Protein AF-A0A1V6HS29-F1 (afdb_monomer)

Foldseek 3Di:
DLVLLVLAADPVLNVLADPVLVVLLVVQLVVQLVDFDQWEQDPVRDTDGLCVLQPPLRLLLSSLLSNLRSLLVQVVCCVVVVDPVSSNSNNLSNSVSVLLLQLLVDLVDSSNLSSQLLVQQLVVQQQKDADPVSLHIDGDSVSVNVSSVVSNVLSSVCSHNSPNVSSVVSSVRRRDDDPSSVVSVVSCPPPDSDDDDDPPVCVVVVND

Secondary structure (DSSP, 8-state):
-HHHHHHHB-GGGGGG--HHHHHHHHHHHHHHHTSS--EEEPTTS-EEEHHHHHGGGHHHHHHHHHHHHHHHHHHHHHHHTSS-HHHHHHHHHHHHHHHHHHHTT-TTSHHHHHHHHHHHHHHHHTSEEEETTTTEEEE-HHHHHHHHHHHHHHHHHHHHHT-HHHHHHHHHHHSS--HHHHHHHHHTTTS-SS-----HHHHHTT--

Structure (mmCIF, N/CA/C/O backbone):
data_AF-A0A1V6HS29-F1
#
_entry.id   AF-A0A1V6HS29-F1
#
loop_
_atom_site.group_PDB
_atom_site.id
_atom_site.type_symbol
_atom_site.label_atom_id
_atom_site.label_alt_id
_atom_site.label_comp_id
_atom_site.label_asym_id
_atom_site.label_entity_id
_atom_site.label_seq_id
_atom_site.pdbx_PDB_ins_code
_atom_site.Cartn_x
_atom_site.Cartn_y
_atom_site.Cartn_z
_atom_site.occupancy
_atom_site.B_iso_or_equiv
_atom_site.auth_seq_id
_atom_site.auth_comp_id
_atom_site.auth_asym_id
_atom_site.auth_atom_id
_atom_site.pdbx_PDB_model_num
ATOM 1 N N . MET A 1 1 ? -2.803 -6.277 14.945 1.00 89.19 1 MET A N 1
ATOM 2 C CA . MET A 1 1 ? -3.531 -5.473 13.939 1.00 89.19 1 MET A CA 1
ATOM 3 C C . MET A 1 1 ? -4.849 -4.924 14.486 1.00 89.19 1 MET A C 1
ATOM 5 O O . MET A 1 1 ? -5.040 -3.723 14.403 1.00 89.19 1 MET A O 1
ATOM 9 N N . GLU A 1 2 ? -5.719 -5.724 15.115 1.00 94.25 2 GLU A N 1
ATOM 10 C CA . GLU A 1 2 ? -7.005 -5.218 15.646 1.00 94.25 2 GLU A CA 1
ATOM 11 C C . GLU A 1 2 ? -6.923 -3.996 16.586 1.00 94.25 2 GLU A C 1
ATOM 13 O O . GLU A 1 2 ? -7.732 -3.085 16.408 1.00 94.25 2 GLU A O 1
ATOM 18 N N . PRO A 1 3 ? -5.977 -3.898 17.552 1.00 97.12 3 PRO A N 1
ATOM 19 C CA . PRO A 1 3 ? -5.892 -2.709 18.407 1.00 97.12 3 PRO A CA 1
ATOM 20 C C . PRO A 1 3 ? -5.568 -1.441 17.613 1.00 97.12 3 PRO A C 1
ATOM 22 O O . PRO A 1 3 ? -6.061 -0.368 17.939 1.00 97.12 3 PRO A O 1
ATOM 25 N N . ILE A 1 4 ? -4.770 -1.585 16.548 1.00 97.69 4 ILE A N 1
ATOM 26 C CA . ILE A 1 4 ? -4.442 -0.491 15.633 1.00 97.69 4 ILE A CA 1
ATOM 27 C C . ILE A 1 4 ? -5.710 -0.047 14.919 1.00 97.69 4 ILE A C 1
ATOM 29 O O . ILE A 1 4 ? -6.062 1.125 14.969 1.00 97.69 4 ILE A O 1
ATOM 33 N N . ALA A 1 5 ? -6.430 -1.000 14.325 1.00 97.44 5 ALA A N 1
ATOM 34 C CA . ALA A 1 5 ? -7.633 -0.725 13.558 1.00 97.44 5 ALA A CA 1
ATOM 35 C C . ALA A 1 5 ? -8.689 0.023 14.390 1.00 97.44 5 ALA A C 1
ATOM 37 O O . ALA A 1 5 ? -9.189 1.052 13.955 1.00 97.44 5 ALA A O 1
ATOM 38 N N . LYS A 1 6 ? -8.949 -0.424 15.626 1.00 97.50 6 LYS A N 1
ATOM 39 C CA . LYS A 1 6 ? -9.899 0.220 16.554 1.00 97.50 6 LYS A CA 1
ATOM 40 C C . LYS A 1 6 ? -9.525 1.658 16.932 1.00 97.50 6 LYS A C 1
ATOM 42 O O . LYS A 1 6 ? -10.401 2.415 17.331 1.00 97.50 6 LYS A O 1
ATOM 47 N N . ALA A 1 7 ? -8.247 2.022 16.850 1.00 97.69 7 ALA A N 1
ATOM 48 C CA . ALA A 1 7 ? -7.768 3.352 17.213 1.00 97.69 7 ALA A CA 1
ATOM 49 C C . ALA A 1 7 ? -7.776 4.348 16.042 1.00 97.69 7 ALA A C 1
ATOM 51 O O . ALA A 1 7 ? -7.768 5.557 16.283 1.00 97.69 7 ALA A O 1
ATOM 52 N N . VAL A 1 8 ? -7.743 3.859 14.795 1.00 98.12 8 VAL A N 1
ATOM 53 C CA . VAL A 1 8 ? -7.540 4.714 13.612 1.00 98.12 8 VAL A CA 1
ATOM 54 C C . VAL A 1 8 ? -8.613 4.568 12.540 1.00 98.12 8 VAL A C 1
ATOM 56 O O . VAL A 1 8 ? -8.812 5.511 11.790 1.00 98.12 8 VAL A O 1
ATOM 59 N N . LEU A 1 9 ? -9.329 3.449 12.442 1.00 98.38 9 LEU A N 1
ATOM 60 C CA . LEU A 1 9 ? -10.328 3.260 11.388 1.00 98.38 9 LEU A CA 1
ATOM 61 C C . LEU A 1 9 ? -11.716 3.739 11.800 1.00 98.38 9 LEU A C 1
ATOM 63 O O . LEU A 1 9 ? -12.076 3.728 12.978 1.00 98.38 9 LEU A O 1
ATOM 67 N N . ALA A 1 10 ? -12.507 4.107 10.795 1.00 98.25 10 ALA A N 1
ATOM 68 C CA . ALA A 1 10 ? -13.924 4.377 10.955 1.00 98.25 10 ALA A CA 1
ATOM 69 C C . ALA A 1 10 ? -14.653 3.137 11.534 1.00 98.25 10 ALA A C 1
ATOM 71 O O . ALA A 1 10 ? -14.325 2.005 11.151 1.00 98.25 10 ALA A O 1
ATOM 72 N N . PRO A 1 11 ? -15.611 3.304 12.470 1.00 97.69 11 PRO A N 1
ATOM 73 C CA . PRO A 1 11 ? -16.224 2.187 13.196 1.00 97.69 11 PRO A CA 1
ATOM 74 C C . PRO A 1 11 ? -16.861 1.116 12.302 1.00 97.69 11 PRO A C 1
ATOM 76 O O . PRO A 1 11 ? -16.834 -0.064 12.645 1.00 97.69 11 PRO A O 1
ATOM 79 N N . GLU A 1 12 ? -17.396 1.507 11.148 1.00 97.00 12 GLU A N 1
ATOM 80 C CA . GLU A 1 12 ? -18.004 0.626 10.151 1.00 97.00 12 GLU A CA 1
ATOM 81 C C . GLU A 1 12 ? -17.012 -0.347 9.495 1.00 97.00 12 GLU A C 1
ATOM 83 O O . GLU A 1 12 ? -17.429 -1.404 9.025 1.00 97.00 12 GLU A O 1
ATOM 88 N N . LEU A 1 13 ? -15.707 -0.045 9.512 1.00 97.12 13 LEU A N 1
ATOM 89 C CA . LEU A 1 13 ? -14.662 -0.931 8.986 1.00 97.12 13 LEU A CA 1
ATOM 90 C C . LEU A 1 13 ? -14.223 -1.995 9.999 1.00 97.12 13 LEU A C 1
ATOM 92 O O . LEU A 1 13 ? -13.639 -3.008 9.619 1.00 97.12 13 LEU A O 1
ATOM 96 N N . ILE A 1 14 ? -14.497 -1.805 11.292 1.00 97.50 14 ILE A N 1
ATOM 97 C CA . ILE A 1 14 ? -14.031 -2.717 12.347 1.00 97.50 14 ILE A CA 1
ATOM 98 C C . ILE A 1 14 ? -14.619 -4.133 12.208 1.00 97.50 14 ILE A C 1
ATOM 100 O O . ILE A 1 14 ? -13.848 -5.088 12.319 1.00 97.50 14 ILE A O 1
ATOM 104 N N . PRO A 1 15 ? -15.923 -4.322 11.913 1.00 96.81 15 PRO A N 1
ATOM 105 C CA . PRO A 1 15 ? -16.488 -5.651 11.661 1.00 96.81 15 PRO A CA 1
ATOM 106 C C . PRO A 1 15 ? -15.952 -6.325 10.391 1.00 96.81 15 PRO A C 1
ATOM 108 O O . PRO A 1 15 ? -16.154 -7.521 10.208 1.00 96.81 15 PRO A O 1
ATOM 111 N N . MET A 1 16 ? -15.292 -5.572 9.506 1.00 96.31 16 MET A N 1
ATOM 112 C CA . MET A 1 16 ? -14.738 -6.084 8.253 1.00 96.31 16 MET A CA 1
ATOM 113 C C . MET A 1 16 ? -13.298 -6.590 8.405 1.00 96.31 16 MET A C 1
ATOM 115 O O . MET A 1 16 ? -12.738 -7.117 7.446 1.00 96.31 16 MET A O 1
ATOM 119 N N . LEU A 1 17 ? -12.684 -6.471 9.582 1.00 97.00 17 LEU A N 1
ATOM 120 C CA . LEU A 1 17 ? -11.360 -7.038 9.824 1.00 97.00 17 LEU A CA 1
ATOM 121 C C . LEU A 1 17 ? -11.435 -8.566 9.834 1.00 97.00 17 LEU A C 1
ATOM 123 O O . LEU A 1 17 ? -12.259 -9.146 10.537 1.00 97.00 17 LEU A O 1
ATOM 127 N N . SER A 1 18 ? -10.542 -9.215 9.090 1.00 96.75 18 SER A N 1
ATOM 128 C CA . SER A 1 18 ? -10.480 -10.676 9.025 1.00 96.75 18 SER A CA 1
ATOM 129 C C . SER A 1 18 ? -9.038 -11.169 9.072 1.00 96.75 18 SER A C 1
ATOM 131 O O . SER A 1 18 ? -8.163 -10.650 8.375 1.00 96.75 18 SER A O 1
ATOM 133 N N . PHE A 1 19 ? -8.789 -12.203 9.883 1.00 96.25 19 PHE A N 1
ATOM 134 C CA . PHE A 1 19 ? -7.506 -12.903 9.865 1.00 96.25 19 PHE A CA 1
ATOM 135 C C . PHE A 1 19 ? -7.263 -13.565 8.508 1.00 96.25 19 PHE A C 1
ATOM 137 O O . PHE A 1 19 ? -6.152 -13.485 7.991 1.00 96.25 19 PHE A O 1
ATOM 144 N N . ASP A 1 20 ? -8.300 -14.139 7.897 1.00 95.75 20 ASP A N 1
ATOM 145 C CA . ASP A 1 20 ? -8.184 -14.769 6.584 1.00 95.75 20 ASP A CA 1
ATOM 146 C C . ASP A 1 20 ? -7.827 -13.735 5.517 1.00 95.75 20 ASP A C 1
ATOM 148 O O . ASP A 1 20 ? -6.962 -13.998 4.686 1.00 95.75 20 ASP A O 1
ATOM 152 N N . ALA A 1 21 ? -8.403 -12.529 5.572 1.00 97.00 21 ALA A N 1
ATOM 153 C CA . ALA A 1 21 ? -8.015 -11.440 4.673 1.00 97.00 21 ALA A CA 1
ATOM 154 C C . ALA A 1 21 ? -6.554 -11.012 4.880 1.00 97.00 21 ALA A C 1
ATOM 156 O O . ALA A 1 21 ? -5.831 -10.808 3.909 1.00 97.00 21 ALA A O 1
ATOM 157 N N . TYR A 1 22 ? -6.090 -10.929 6.129 1.00 97.56 22 TYR A N 1
ATOM 158 C CA . TYR A 1 22 ? -4.696 -10.603 6.444 1.00 97.56 22 TYR A CA 1
ATOM 159 C C . TYR A 1 22 ? -3.719 -11.669 5.948 1.00 97.56 22 TYR A C 1
ATOM 161 O O . TYR A 1 22 ? -2.712 -11.354 5.319 1.00 97.56 22 TYR A O 1
ATOM 169 N N . PHE A 1 23 ? -4.027 -12.937 6.211 1.00 97.31 23 PHE A N 1
ATOM 170 C CA . PHE A 1 23 ? -3.203 -14.060 5.792 1.00 97.31 23 PHE A CA 1
ATOM 171 C C . PHE A 1 23 ? -3.156 -14.180 4.264 1.00 97.31 23 PHE A C 1
ATOM 173 O O . PHE A 1 23 ? -2.076 -14.320 3.694 1.00 97.31 23 PHE A O 1
ATOM 180 N N . ASN A 1 24 ? -4.305 -14.069 3.590 1.00 96.75 24 ASN A N 1
ATOM 181 C CA . ASN A 1 24 ? -4.363 -14.115 2.129 1.00 96.75 24 ASN A CA 1
ATOM 182 C C . ASN A 1 24 ? -3.685 -12.903 1.485 1.00 96.75 24 ASN A C 1
ATOM 184 O O . ASN A 1 24 ? -3.066 -13.066 0.439 1.00 96.75 24 ASN A O 1
ATOM 188 N N . PHE A 1 25 ? -3.735 -11.721 2.106 1.00 97.88 25 PHE A N 1
ATOM 189 C CA . PHE A 1 25 ? -2.958 -10.570 1.650 1.00 97.88 25 PHE A CA 1
ATOM 190 C C . PHE A 1 25 ? -1.456 -10.879 1.656 1.00 97.88 25 PHE A C 1
ATOM 192 O O . PHE A 1 25 ? -0.806 -10.673 0.638 1.00 97.88 25 PHE A O 1
ATOM 199 N N . ILE A 1 26 ? -0.920 -11.439 2.749 1.00 97.88 26 ILE A N 1
ATOM 200 C CA . ILE A 1 26 ? 0.498 -11.837 2.822 1.00 97.88 26 ILE A CA 1
ATOM 201 C C . ILE A 1 26 ? 0.813 -12.899 1.766 1.00 97.88 26 ILE A C 1
ATOM 203 O O . ILE A 1 26 ? 1.778 -12.764 1.025 1.00 97.88 26 ILE A O 1
ATOM 207 N N . LEU A 1 27 ? -0.018 -13.936 1.638 1.00 97.88 27 LEU A N 1
ATOM 208 C CA . LEU A 1 27 ? 0.187 -14.966 0.617 1.00 97.88 27 LEU A CA 1
ATOM 209 C C . LEU A 1 27 ? 0.217 -14.364 -0.796 1.00 97.88 27 LEU A C 1
ATOM 211 O O . LEU A 1 27 ? 1.078 -14.708 -1.603 1.00 97.88 27 LEU A O 1
ATOM 215 N N . MET A 1 28 ? -0.714 -13.459 -1.099 1.00 98.19 28 MET A N 1
ATOM 216 C CA . MET A 1 28 ? -0.793 -12.826 -2.410 1.00 98.19 28 MET A CA 1
ATOM 217 C C . MET A 1 28 ? 0.335 -11.815 -2.636 1.00 98.19 28 MET A C 1
ATOM 219 O O . MET A 1 28 ? 0.759 -11.643 -3.776 1.00 98.19 28 MET A O 1
ATOM 223 N N . HIS A 1 29 ? 0.851 -11.185 -1.581 1.00 98.50 29 HIS A N 1
ATOM 224 C CA . HIS A 1 29 ? 2.058 -10.361 -1.617 1.00 98.50 29 HIS A CA 1
ATOM 225 C C . HIS A 1 29 ? 3.268 -11.196 -2.058 1.00 98.50 29 HIS A C 1
ATOM 227 O O . HIS A 1 29 ? 3.900 -10.868 -3.061 1.00 98.50 29 HIS A O 1
ATOM 233 N N . GLU A 1 30 ? 3.501 -12.345 -1.416 1.00 98.19 30 GLU A N 1
ATOM 234 C CA . GLU A 1 30 ? 4.596 -13.254 -1.787 1.00 98.19 30 GLU A CA 1
ATOM 235 C C . GLU A 1 30 ? 4.447 -13.792 -3.219 1.00 98.19 30 GLU A C 1
ATOM 237 O O . GLU A 1 30 ? 5.415 -13.867 -3.975 1.00 98.19 30 GLU A O 1
ATOM 242 N N . ILE A 1 31 ? 3.218 -14.122 -3.639 1.00 98.00 31 ILE A N 1
ATOM 243 C CA . ILE A 1 31 ? 2.937 -14.495 -5.035 1.00 98.00 31 ILE A CA 1
ATOM 244 C C . ILE A 1 31 ? 3.273 -13.331 -5.976 1.00 98.00 31 ILE A C 1
ATOM 246 O O . ILE A 1 31 ? 3.850 -13.549 -7.040 1.00 98.00 31 ILE A O 1
ATOM 250 N N . SER A 1 32 ? 2.935 -12.101 -5.590 1.00 98.25 32 SER A N 1
ATOM 251 C CA . SER A 1 32 ? 3.098 -10.908 -6.424 1.00 98.25 32 SER A CA 1
ATOM 252 C C . SER A 1 32 ? 4.554 -10.500 -6.634 1.00 98.25 32 SER A C 1
ATOM 254 O O . SER A 1 32 ? 4.851 -9.920 -7.678 1.00 98.25 32 SER A O 1
ATOM 256 N N . HIS A 1 33 ? 5.474 -10.862 -5.735 1.00 97.25 33 HIS A N 1
ATOM 257 C CA . HIS A 1 33 ? 6.915 -10.762 -6.005 1.00 97.25 33 HIS A CA 1
ATOM 258 C C . HIS A 1 33 ? 7.343 -11.596 -7.219 1.00 97.25 33 HIS A C 1
ATOM 260 O O . HIS A 1 33 ? 8.214 -11.192 -7.986 1.00 97.25 33 HIS A O 1
ATOM 266 N N . GLY A 1 34 ? 6.704 -12.750 -7.434 1.00 95.31 34 GLY A N 1
ATOM 267 C CA . GLY A 1 34 ? 6.936 -13.601 -8.602 1.00 95.31 34 GLY A CA 1
ATOM 268 C C . GLY A 1 34 ? 6.271 -13.104 -9.890 1.00 95.31 34 GLY A C 1
ATOM 269 O O . GLY A 1 34 ? 6.428 -13.737 -10.936 1.00 95.31 34 GLY A O 1
ATOM 270 N N . LEU A 1 35 ? 5.513 -12.005 -9.830 1.00 95.06 35 LEU A N 1
ATOM 271 C CA . LEU A 1 35 ? 4.773 -11.438 -10.952 1.00 95.06 35 LEU A CA 1
ATOM 272 C C . LEU A 1 35 ? 5.369 -10.095 -11.397 1.00 95.06 35 LEU A C 1
ATOM 274 O O . LEU A 1 35 ? 6.024 -9.376 -10.641 1.00 95.06 35 LEU A O 1
ATOM 278 N N . GLY A 1 36 ? 5.084 -9.735 -12.649 1.00 92.19 36 GLY A N 1
ATOM 279 C CA . GLY A 1 36 ? 5.570 -8.502 -13.263 1.00 92.19 36 GLY A CA 1
ATOM 280 C C . GLY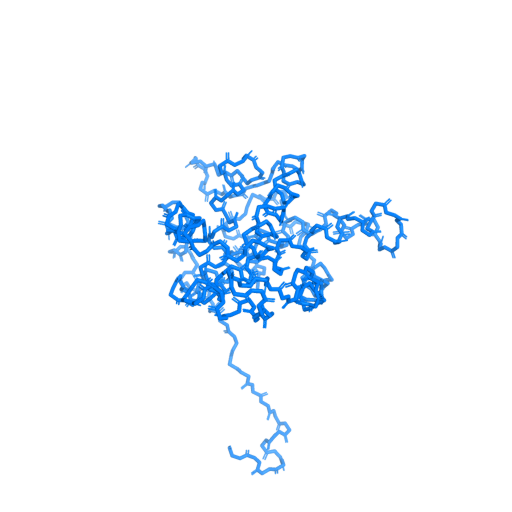 A 1 36 ? 6.883 -8.675 -14.042 1.00 92.19 36 GLY A C 1
ATOM 281 O O . GLY A 1 36 ? 7.266 -9.794 -14.396 1.00 92.19 36 GLY A O 1
ATOM 282 N N . PRO A 1 37 ? 7.544 -7.564 -14.406 1.00 89.12 37 PRO A N 1
ATOM 283 C CA . PRO A 1 37 ? 8.757 -7.578 -15.218 1.00 89.12 37 PRO A CA 1
ATOM 284 C C . PRO A 1 37 ? 9.951 -8.203 -14.481 1.00 89.12 37 PRO A C 1
ATOM 286 O O . PRO A 1 37 ? 10.431 -7.672 -13.489 1.00 89.12 37 PRO A O 1
ATOM 289 N N . GLY A 1 38 ? 10.497 -9.306 -15.004 1.00 80.88 38 GLY A N 1
ATOM 290 C CA . GLY A 1 38 ? 11.699 -9.929 -14.425 1.00 80.88 38 GLY A CA 1
ATOM 291 C C . GLY A 1 38 ? 13.024 -9.281 -14.855 1.00 80.88 38 GLY A C 1
ATOM 292 O O . GLY A 1 38 ? 13.994 -9.270 -14.099 1.00 80.88 38 GLY A O 1
ATOM 293 N N . PHE A 1 39 ? 13.084 -8.732 -16.075 1.00 90.75 39 PHE A N 1
ATOM 294 C CA . PHE A 1 39 ? 14.298 -8.144 -16.653 1.00 90.75 39 PHE A CA 1
ATOM 295 C C . PHE A 1 39 ? 13.986 -6.923 -17.517 1.00 90.75 39 PHE A C 1
ATOM 297 O O . PHE A 1 39 ? 13.037 -6.938 -18.301 1.00 90.75 39 PHE A O 1
ATOM 304 N N . VAL A 1 40 ? 14.856 -5.918 -17.448 1.00 91.69 40 VAL A N 1
ATOM 305 C CA . VAL A 1 40 ? 14.845 -4.734 -18.316 1.00 91.69 40 VAL A CA 1
ATOM 306 C C . VAL A 1 40 ? 15.941 -4.891 -19.363 1.00 91.69 40 VAL A C 1
ATOM 308 O O . VAL A 1 40 ? 16.997 -5.470 -19.103 1.00 91.69 40 VAL A O 1
ATOM 311 N N . THR A 1 41 ? 15.674 -4.409 -20.575 1.00 90.88 41 THR A N 1
ATOM 312 C CA . THR A 1 41 ? 16.696 -4.307 -21.622 1.00 90.88 41 THR A CA 1
ATOM 313 C C . THR A 1 41 ? 17.475 -3.006 -21.432 1.00 90.88 41 THR A C 1
ATOM 315 O O . THR A 1 41 ? 16.893 -1.927 -21.513 1.00 90.88 41 THR A O 1
ATOM 318 N N . ALA A 1 42 ? 18.779 -3.099 -21.190 1.00 87.38 42 ALA A N 1
ATOM 319 C CA . ALA A 1 42 ? 19.672 -1.951 -21.084 1.00 87.38 42 ALA A CA 1
ATOM 320 C C . ALA A 1 42 ? 19.939 -1.301 -22.464 1.00 87.38 42 ALA A C 1
ATOM 322 O O . ALA A 1 42 ? 19.677 -1.925 -23.496 1.00 87.38 42 ALA A O 1
ATOM 323 N N . PRO A 1 43 ? 20.491 -0.069 -22.522 1.00 86.62 43 PRO A N 1
ATOM 324 C CA . PRO A 1 43 ? 20.781 0.616 -23.789 1.00 86.62 43 PRO A CA 1
ATOM 325 C C . PRO A 1 43 ? 21.728 -0.143 -24.730 1.00 86.62 43 PRO A C 1
ATOM 327 O O . PRO A 1 43 ? 21.676 0.054 -25.940 1.00 86.62 43 PRO A O 1
ATOM 330 N N . ASP A 1 44 ? 22.579 -1.014 -24.185 1.00 90.44 44 ASP A N 1
ATOM 331 C CA . ASP A 1 44 ? 23.485 -1.886 -24.941 1.00 90.44 44 ASP A CA 1
ATOM 332 C C . ASP A 1 44 ? 22.823 -3.195 -25.423 1.00 90.44 44 ASP A C 1
ATOM 334 O O . ASP A 1 44 ? 23.477 -4.036 -26.037 1.00 90.44 44 ASP A O 1
ATOM 338 N N . GLY A 1 45 ? 21.524 -3.375 -25.157 1.00 90.31 45 GLY A N 1
ATOM 339 C CA . GLY A 1 45 ? 20.742 -4.557 -25.517 1.00 90.31 45 GLY A CA 1
ATOM 340 C C . GLY A 1 45 ? 20.835 -5.717 -24.520 1.00 90.31 45 GLY A C 1
ATOM 341 O O . GLY A 1 45 ? 20.131 -6.714 -24.695 1.00 90.31 45 GLY A O 1
ATOM 342 N N . SER A 1 46 ? 21.658 -5.611 -23.470 1.00 92.88 46 SER A N 1
ATOM 343 C CA . SER A 1 46 ? 21.769 -6.646 -22.438 1.00 92.88 46 SER A CA 1
ATOM 344 C C . SER A 1 46 ? 20.530 -6.699 -21.536 1.00 92.88 46 SER A C 1
ATOM 346 O O . SER A 1 46 ? 19.779 -5.729 -21.406 1.00 92.88 46 SER A O 1
ATOM 348 N N . LYS A 1 47 ? 20.282 -7.856 -20.912 1.00 94.88 47 LYS A N 1
ATOM 349 C CA . LYS A 1 47 ? 19.223 -8.024 -19.908 1.00 94.88 47 LYS A CA 1
ATOM 350 C C . LYS A 1 47 ? 19.801 -7.813 -18.516 1.00 94.88 47 LYS A C 1
ATOM 352 O O . LYS A 1 47 ? 20.726 -8.520 -18.126 1.00 94.88 47 LYS A O 1
ATOM 357 N N . ILE A 1 48 ? 19.218 -6.883 -17.767 1.00 94.12 48 ILE A N 1
ATOM 358 C CA . ILE A 1 48 ? 19.569 -6.613 -16.370 1.00 94.12 48 ILE A CA 1
ATOM 359 C C . ILE A 1 48 ? 18.359 -6.828 -15.462 1.00 94.12 48 ILE A C 1
ATOM 361 O O . ILE A 1 48 ? 17.209 -6.693 -15.885 1.00 94.12 48 ILE A O 1
ATOM 365 N N . THR A 1 49 ? 18.622 -7.189 -14.210 1.00 93.25 49 THR A N 1
ATOM 366 C CA . THR A 1 49 ? 17.597 -7.374 -13.178 1.00 93.25 49 THR A CA 1
ATOM 367 C C . THR A 1 49 ? 17.076 -6.029 -12.663 1.00 93.25 49 THR A C 1
ATOM 369 O O . THR A 1 49 ? 17.770 -5.009 -12.736 1.00 93.25 49 THR A O 1
ATOM 372 N N . MET A 1 50 ? 15.860 -6.022 -12.105 1.00 93.12 50 MET A N 1
ATOM 373 C CA . MET A 1 50 ? 15.203 -4.796 -11.622 1.00 93.12 50 MET A CA 1
ATOM 374 C C . MET A 1 50 ? 16.021 -4.062 -10.561 1.00 93.12 50 MET A C 1
ATOM 376 O O . MET A 1 50 ? 16.142 -2.841 -10.614 1.00 93.12 50 MET A O 1
ATOM 380 N N . ASN A 1 51 ? 16.658 -4.791 -9.643 1.00 93.38 51 ASN A N 1
ATOM 381 C CA . ASN A 1 51 ? 17.487 -4.188 -8.600 1.00 93.38 51 ASN A CA 1
ATOM 382 C C . ASN A 1 51 ? 18.694 -3.421 -9.164 1.00 93.38 51 ASN A C 1
ATOM 384 O O . ASN A 1 51 ? 19.102 -2.410 -8.598 1.00 93.38 51 ASN A O 1
ATOM 388 N N . VAL A 1 52 ? 19.249 -3.865 -10.296 1.00 94.88 52 VAL A N 1
ATOM 389 C CA . VAL A 1 52 ? 20.341 -3.158 -10.979 1.00 94.88 52 VAL A CA 1
ATOM 390 C C . VAL A 1 52 ? 19.815 -1.902 -11.673 1.00 94.88 52 VAL A C 1
ATOM 392 O O . VAL A 1 52 ? 20.458 -0.854 -11.606 1.00 94.88 52 VAL A O 1
ATOM 395 N N . ALA A 1 53 ? 18.641 -1.988 -12.306 1.00 95.25 53 ALA A N 1
ATOM 396 C CA . ALA A 1 53 ? 18.022 -0.862 -13.001 1.00 95.25 53 ALA A CA 1
ATOM 397 C C . ALA A 1 53 ? 17.561 0.247 -12.032 1.00 95.25 53 ALA A C 1
ATOM 399 O O . ALA A 1 53 ? 17.878 1.419 -12.236 1.00 95.25 53 ALA A O 1
ATOM 400 N N . LEU A 1 54 ? 16.862 -0.127 -10.956 1.00 96.50 54 LEU A N 1
ATOM 401 C CA . LEU A 1 54 ? 16.212 0.793 -10.014 1.00 96.50 54 LEU A CA 1
ATOM 402 C C . LEU A 1 54 ? 17.071 1.161 -8.793 1.00 96.50 54 LEU A C 1
ATOM 404 O O . LEU A 1 54 ? 16.702 2.064 -8.038 1.00 96.50 54 LEU A O 1
ATOM 408 N N . LYS A 1 55 ? 18.231 0.523 -8.606 1.00 96.88 55 LYS A N 1
ATOM 409 C CA . LYS A 1 55 ? 19.242 0.899 -7.603 1.00 96.88 55 LYS A CA 1
ATOM 410 C C . LYS A 1 55 ? 18.633 1.107 -6.207 1.00 96.88 55 LYS A C 1
ATOM 412 O O . LYS A 1 55 ? 17.972 0.215 -5.686 1.00 96.88 55 LYS A O 1
ATOM 417 N N . GLU A 1 56 ? 18.834 2.278 -5.600 1.00 96.81 56 GLU A N 1
ATOM 418 C CA . GLU A 1 56 ? 18.366 2.605 -4.252 1.00 96.81 56 GLU A CA 1
ATOM 419 C C . GLU A 1 56 ? 16.840 2.663 -4.120 1.00 96.81 56 GLU A C 1
ATOM 421 O O . GLU A 1 56 ? 16.316 2.599 -3.013 1.00 96.81 56 GLU A O 1
ATOM 426 N N . THR A 1 57 ? 16.122 2.785 -5.237 1.00 97.88 57 THR A N 1
ATOM 427 C CA . THR A 1 57 ? 14.656 2.842 -5.235 1.00 97.88 57 THR A CA 1
ATOM 428 C C . THR A 1 57 ? 14.011 1.462 -5.289 1.00 97.88 57 THR A C 1
ATOM 430 O O . THR A 1 57 ? 12.829 1.342 -4.975 1.00 97.88 57 THR A O 1
ATOM 433 N N . TYR A 1 58 ? 14.781 0.422 -5.642 1.00 97.31 58 TYR A N 1
ATOM 434 C CA . TYR A 1 58 ? 14.258 -0.909 -5.943 1.00 97.31 58 TYR A CA 1
ATOM 435 C C . TYR A 1 58 ? 13.390 -1.471 -4.820 1.00 97.31 58 TYR A C 1
ATOM 437 O O . TYR A 1 58 ? 12.222 -1.745 -5.055 1.00 97.31 58 TYR A O 1
ATOM 445 N N . SER A 1 59 ? 13.924 -1.596 -3.602 1.00 97.06 59 SER A N 1
ATOM 446 C CA . SER A 1 59 ? 13.200 -2.263 -2.514 1.00 97.06 59 SER A CA 1
ATOM 447 C C . SER A 1 59 ? 11.887 -1.558 -2.176 1.00 97.06 59 SER A C 1
ATOM 449 O O . SER A 1 59 ? 10.866 -2.211 -2.042 1.00 97.06 59 SER A O 1
ATOM 451 N N . GLY A 1 60 ? 11.869 -0.224 -2.103 1.00 97.44 60 GLY A N 1
ATOM 452 C CA . GLY A 1 60 ? 10.627 0.506 -1.826 1.00 97.44 60 GLY A CA 1
ATOM 453 C C . GLY A 1 60 ? 9.574 0.351 -2.931 1.00 97.44 60 GLY A C 1
ATOM 454 O O . GLY A 1 60 ? 8.384 0.278 -2.628 1.00 97.44 60 GLY A O 1
ATOM 455 N N . ILE A 1 61 ? 9.997 0.301 -4.200 1.00 98.38 61 ILE A N 1
ATOM 456 C CA . ILE A 1 61 ? 9.101 0.117 -5.353 1.00 98.38 61 ILE A CA 1
ATOM 457 C C . ILE A 1 61 ? 8.587 -1.320 -5.438 1.00 98.38 61 ILE A C 1
ATOM 459 O O . ILE A 1 61 ? 7.379 -1.502 -5.559 1.00 98.38 61 ILE A O 1
ATOM 463 N N . GLU A 1 62 ? 9.469 -2.311 -5.314 1.00 98.00 62 GLU A N 1
ATOM 464 C CA . GLU A 1 62 ? 9.133 -3.737 -5.392 1.00 98.00 62 GLU A CA 1
ATOM 465 C C . GLU A 1 62 ? 8.136 -4.128 -4.292 1.00 98.00 62 GLU A C 1
ATOM 467 O O . GLU A 1 62 ? 7.125 -4.766 -4.571 1.00 98.00 62 GLU A O 1
ATOM 472 N N . GLU A 1 63 ? 8.352 -3.660 -3.060 1.00 98.19 63 GLU A N 1
ATOM 473 C CA . GLU A 1 63 ? 7.421 -3.867 -1.943 1.00 98.19 63 GLU A CA 1
ATOM 474 C C . GLU A 1 63 ? 6.061 -3.200 -2.188 1.00 98.19 63 GLU A C 1
ATOM 476 O O . GLU A 1 63 ? 5.003 -3.769 -1.926 1.00 98.19 63 GLU A O 1
ATOM 481 N N . CYS A 1 64 ? 6.068 -1.983 -2.740 1.00 98.56 64 CYS A N 1
ATOM 482 C CA . CYS A 1 64 ? 4.841 -1.262 -3.081 1.00 98.56 64 CYS A CA 1
ATOM 483 C C . CYS A 1 64 ? 4.071 -1.989 -4.193 1.00 98.56 64 CYS A C 1
ATOM 485 O O . CYS A 1 64 ? 2.837 -2.064 -4.170 1.00 98.56 64 CYS A O 1
ATOM 487 N N . LYS A 1 65 ? 4.795 -2.558 -5.166 1.00 98.62 65 LYS A N 1
ATOM 488 C CA . LYS A 1 65 ? 4.218 -3.366 -6.236 1.00 98.62 65 LYS A CA 1
ATOM 489 C C . LYS A 1 65 ? 3.597 -4.624 -5.650 1.00 98.62 65 LYS A C 1
ATOM 491 O O . LYS A 1 65 ? 2.420 -4.856 -5.914 1.00 98.62 65 LYS A O 1
ATOM 496 N N . ALA A 1 66 ? 4.345 -5.393 -4.862 1.00 98.69 66 ALA A N 1
ATOM 497 C CA . ALA A 1 66 ? 3.876 -6.641 -4.275 1.00 98.69 66 ALA A CA 1
ATOM 498 C C . ALA A 1 66 ? 2.607 -6.435 -3.436 1.00 98.69 66 ALA A C 1
ATOM 500 O O . ALA A 1 66 ? 1.614 -7.121 -3.670 1.00 98.69 66 ALA A O 1
ATOM 501 N N . ASP A 1 67 ? 2.577 -5.421 -2.565 1.00 98.62 67 ASP A N 1
ATOM 502 C CA . ASP A 1 67 ? 1.388 -5.082 -1.774 1.00 98.62 67 ASP A CA 1
ATOM 503 C C . ASP A 1 67 ? 0.192 -4.652 -2.646 1.00 98.62 67 ASP A C 1
ATOM 505 O O . ASP A 1 67 ? -0.934 -5.118 -2.452 1.00 98.62 67 ASP A O 1
ATOM 509 N N . SER A 1 68 ? 0.403 -3.766 -3.629 1.00 98.50 68 SER A N 1
ATOM 510 C CA . SER A 1 68 ? -0.698 -3.295 -4.487 1.00 98.50 68 SER A CA 1
ATOM 511 C C . SER A 1 68 ? -1.265 -4.422 -5.358 1.00 98.50 68 SER A C 1
ATOM 513 O O . SER A 1 68 ? -2.485 -4.563 -5.485 1.00 98.50 68 SER A O 1
ATOM 515 N N . LEU A 1 69 ? -0.390 -5.273 -5.905 1.00 98.62 69 LEU A N 1
ATOM 516 C CA . LEU A 1 69 ? -0.775 -6.452 -6.671 1.00 98.62 69 LEU A CA 1
ATOM 517 C C . LEU A 1 69 ? -1.439 -7.507 -5.795 1.00 98.62 69 LEU A C 1
ATOM 519 O O . LEU A 1 69 ? -2.347 -8.179 -6.277 1.00 98.62 69 LEU A O 1
ATOM 523 N N . ALA A 1 70 ? -1.077 -7.613 -4.515 1.00 98.44 70 ALA A N 1
ATOM 524 C CA . ALA A 1 70 ? -1.759 -8.498 -3.584 1.00 98.44 70 ALA A CA 1
ATOM 525 C C . ALA A 1 70 ? -3.256 -8.178 -3.510 1.00 98.44 70 ALA A C 1
ATOM 527 O O . ALA A 1 70 ? -4.105 -9.062 -3.659 1.00 98.44 70 ALA A O 1
ATOM 528 N N . VAL A 1 71 ? -3.592 -6.894 -3.363 1.00 98.25 71 VAL A N 1
ATOM 529 C CA . VAL A 1 71 ? -4.988 -6.443 -3.359 1.00 98.25 71 VAL A CA 1
ATOM 530 C C . VAL A 1 71 ? -5.619 -6.609 -4.741 1.00 98.25 71 VAL A C 1
ATOM 532 O O . VAL A 1 71 ? -6.706 -7.176 -4.843 1.00 98.25 71 VAL A O 1
ATOM 535 N N . TYR A 1 72 ? -4.942 -6.173 -5.810 1.00 98.38 72 TYR A N 1
ATOM 536 C CA . TYR A 1 72 ? -5.462 -6.271 -7.179 1.00 98.38 72 TYR A CA 1
ATOM 537 C C . TYR A 1 72 ? -5.816 -7.715 -7.563 1.00 98.38 72 TYR A C 1
ATOM 539 O O . TYR A 1 72 ? -6.931 -7.990 -8.009 1.00 98.38 72 TYR A O 1
ATOM 547 N N . ASN A 1 73 ? -4.889 -8.650 -7.345 1.00 98.00 73 ASN A N 1
ATOM 548 C CA . ASN A 1 73 ? -5.057 -10.063 -7.669 1.00 98.00 73 ASN A CA 1
ATOM 549 C C . ASN A 1 73 ? -6.142 -10.709 -6.808 1.00 98.00 73 ASN A C 1
ATOM 551 O O . ASN A 1 73 ? -6.934 -11.495 -7.323 1.00 98.00 73 ASN A O 1
ATOM 555 N N . THR A 1 74 ? -6.238 -10.340 -5.526 1.00 97.56 74 THR A N 1
ATOM 556 C CA . THR A 1 74 ? -7.325 -10.808 -4.655 1.00 97.56 74 THR A CA 1
ATOM 557 C C . THR A 1 74 ? -8.683 -10.385 -5.211 1.00 97.56 74 THR A C 1
ATOM 559 O O . THR A 1 74 ? -9.549 -11.233 -5.418 1.00 97.56 74 THR A O 1
ATOM 562 N N . MET A 1 75 ? -8.859 -9.101 -5.544 1.00 95.06 75 MET A N 1
ATOM 563 C CA . MET A 1 75 ? -10.113 -8.595 -6.115 1.00 95.06 75 MET A CA 1
ATOM 564 C C . MET A 1 75 ? -10.432 -9.236 -7.470 1.00 95.06 75 MET A C 1
ATOM 566 O O . MET A 1 75 ? -11.584 -9.578 -7.738 1.00 95.06 75 MET A O 1
ATOM 570 N N . HIS A 1 76 ? -9.417 -9.446 -8.312 1.00 96.12 76 HIS A N 1
ATOM 571 C CA . HIS A 1 76 ? -9.574 -10.141 -9.585 1.00 96.12 76 HIS A CA 1
ATOM 572 C C . HIS A 1 76 ? -10.074 -11.578 -9.384 1.00 96.12 76 HIS A C 1
ATOM 574 O O . HIS A 1 76 ? -11.082 -11.969 -9.970 1.00 96.12 76 HIS A O 1
ATOM 580 N N . LEU A 1 77 ? -9.415 -12.355 -8.522 1.00 96.94 77 LEU A N 1
ATOM 581 C CA . LEU A 1 77 ? -9.765 -13.755 -8.285 1.00 96.94 77 LEU A CA 1
ATOM 582 C C . LEU A 1 77 ? -11.131 -13.910 -7.608 1.00 96.94 77 LEU A C 1
ATOM 584 O O . LEU A 1 77 ? -11.870 -14.830 -7.962 1.00 96.94 77 LEU A O 1
ATOM 588 N N . VAL A 1 78 ? -11.509 -12.985 -6.722 1.00 95.44 78 VAL A N 1
ATOM 589 C CA . VAL A 1 78 ? -12.881 -12.876 -6.200 1.00 95.44 78 VAL A CA 1
ATOM 590 C C . VAL A 1 78 ? -13.877 -12.641 -7.339 1.00 95.44 78 VAL A C 1
ATOM 592 O O . VAL A 1 78 ? -14.873 -13.353 -7.441 1.00 95.44 78 VAL A O 1
ATOM 595 N N . GLY A 1 79 ? -13.589 -11.705 -8.250 1.00 94.38 79 GLY A N 1
ATOM 596 C CA . GLY A 1 79 ? -14.440 -11.415 -9.410 1.00 94.38 79 GLY A CA 1
ATOM 597 C C . GLY A 1 79 ? -14.609 -12.595 -10.376 1.00 94.38 79 GLY A C 1
ATOM 598 O O . GLY A 1 79 ? -15.657 -12.727 -11.005 1.00 94.38 79 GLY A O 1
ATOM 599 N N . THR A 1 80 ? -13.612 -13.479 -10.472 1.00 97.06 80 THR A N 1
ATOM 600 C CA . THR A 1 80 ? -13.709 -14.730 -11.253 1.00 97.06 80 THR A CA 1
ATOM 601 C C . THR A 1 80 ? -14.421 -15.872 -10.519 1.00 97.06 80 THR A C 1
ATOM 603 O O . THR A 1 80 ? -14.726 -16.891 -11.137 1.00 97.06 80 THR A O 1
ATOM 606 N N . GLY A 1 81 ? -14.675 -15.731 -9.214 1.00 96.56 81 GLY A N 1
ATOM 607 C CA . GLY A 1 81 ? -15.224 -16.787 -8.360 1.00 96.56 81 GLY A CA 1
ATOM 608 C C . GLY A 1 81 ? -14.208 -17.844 -7.909 1.00 96.56 81 GLY A C 1
ATOM 609 O O . GLY A 1 81 ? -14.613 -18.857 -7.344 1.00 96.56 81 GLY A O 1
ATOM 610 N N . PHE A 1 82 ? -12.907 -17.639 -8.149 1.00 96.50 82 PHE A N 1
ATOM 611 C CA . PHE A 1 82 ? -11.853 -18.541 -7.669 1.00 96.50 82 PHE A CA 1
ATOM 612 C C . PHE A 1 82 ? -11.616 -18.397 -6.159 1.00 96.50 82 PHE A C 1
ATOM 614 O O . PHE A 1 82 ? -11.393 -19.394 -5.474 1.00 96.50 82 PHE A O 1
ATOM 621 N N . LEU A 1 83 ? -11.681 -17.165 -5.640 1.00 95.44 83 LEU A N 1
ATOM 622 C CA . LEU A 1 83 ? -11.649 -16.888 -4.202 1.00 95.44 83 LEU A CA 1
ATOM 623 C C . LEU A 1 83 ? -13.059 -16.586 -3.664 1.00 95.44 83 LEU A C 1
ATOM 625 O O . LEU A 1 83 ? -13.899 -16.085 -4.417 1.00 95.44 83 LEU A O 1
ATOM 629 N N . PRO A 1 84 ? -13.323 -16.857 -2.370 1.00 94.50 84 PRO A N 1
ATOM 630 C CA . PRO A 1 84 ? -14.596 -16.539 -1.726 1.00 94.50 84 PRO A CA 1
ATOM 631 C C . PRO A 1 84 ? -14.985 -15.061 -1.857 1.00 94.50 84 PRO A C 1
ATOM 633 O O . PRO A 1 84 ? -14.148 -14.172 -1.713 1.00 94.50 84 PRO A O 1
ATOM 636 N N . ALA A 1 85 ? -16.268 -14.790 -2.114 1.00 91.31 85 ALA A N 1
ATOM 637 C CA . ALA A 1 85 ? -16.759 -13.433 -2.369 1.00 91.31 85 ALA A CA 1
ATOM 638 C C . ALA A 1 85 ? -16.593 -12.478 -1.172 1.00 91.31 85 ALA A C 1
ATOM 640 O O . ALA A 1 85 ? -16.321 -11.291 -1.353 1.00 91.31 85 ALA A O 1
ATOM 641 N N . ASP A 1 86 ? -16.726 -13.002 0.045 1.00 90.38 86 ASP A N 1
ATOM 642 C CA . ASP A 1 86 ? -16.562 -12.265 1.299 1.00 90.38 86 ASP A CA 1
ATOM 643 C C . ASP A 1 86 ? -15.124 -11.772 1.515 1.00 90.38 86 ASP A C 1
ATOM 645 O O . ASP A 1 86 ? -14.916 -10.720 2.123 1.00 90.38 86 ASP A O 1
ATOM 649 N N . LEU A 1 87 ? -14.124 -12.451 0.942 1.00 92.25 87 LEU A N 1
ATOM 650 C CA . LEU A 1 87 ? -12.733 -12.006 1.004 1.00 92.25 87 LEU A CA 1
ATOM 651 C C . LEU A 1 87 ? -12.562 -10.603 0.403 1.00 92.25 87 LEU A C 1
ATOM 653 O O . LEU A 1 87 ? -11.823 -9.789 0.958 1.00 92.25 87 LEU A O 1
ATOM 657 N N . GLY A 1 88 ? -13.286 -10.281 -0.675 1.00 86.06 88 GLY A N 1
ATOM 658 C CA . GLY A 1 88 ? -13.282 -8.943 -1.273 1.00 86.06 88 GLY A CA 1
ATOM 659 C C . GLY A 1 88 ? -13.766 -7.868 -0.296 1.00 86.06 88 GLY A C 1
ATOM 660 O O . GLY A 1 88 ? -13.116 -6.835 -0.142 1.00 86.06 88 GLY A O 1
ATOM 661 N N . THR A 1 89 ? -14.848 -8.148 0.438 1.00 86.12 89 THR A N 1
ATOM 662 C CA . THR A 1 89 ? -15.397 -7.254 1.473 1.00 86.12 89 THR A CA 1
ATOM 663 C C . THR A 1 89 ? -14.398 -7.004 2.603 1.00 86.12 89 THR A C 1
ATOM 665 O O . THR A 1 89 ? -14.239 -5.872 3.055 1.00 86.12 89 THR A O 1
ATOM 668 N N . HIS A 1 90 ? -13.690 -8.042 3.047 1.00 95.75 90 HIS A N 1
ATOM 669 C CA . HIS A 1 90 ? -12.762 -7.943 4.176 1.00 95.75 90 HIS A CA 1
ATOM 670 C C . HIS A 1 90 ? -11.391 -7.350 3.817 1.00 95.75 90 HIS A C 1
ATOM 672 O O . HIS A 1 90 ? -10.712 -6.773 4.675 1.00 95.75 90 HIS A O 1
ATOM 678 N N . THR A 1 91 ? -10.969 -7.491 2.558 1.00 96.25 91 THR A N 1
ATOM 679 C CA . THR A 1 91 ? -9.622 -7.110 2.108 1.00 96.25 91 THR A CA 1
ATOM 680 C C . THR A 1 91 ? -9.348 -5.624 2.314 1.00 96.25 91 THR A C 1
ATOM 682 O O . THR A 1 91 ? -8.309 -5.293 2.874 1.00 96.25 91 THR A O 1
ATOM 685 N N . GLY A 1 92 ? -10.264 -4.726 1.935 1.00 96.00 92 GLY A N 1
ATOM 686 C CA . GLY A 1 92 ? -10.037 -3.276 2.026 1.00 96.00 92 GLY A CA 1
ATOM 687 C C . GLY A 1 92 ? -9.766 -2.796 3.457 1.00 96.00 92 GLY A C 1
ATOM 688 O O . GLY A 1 92 ? -8.725 -2.197 3.730 1.00 96.00 92 GLY A O 1
ATOM 689 N N . ALA A 1 93 ? -10.671 -3.099 4.393 1.00 96.25 93 ALA A N 1
ATOM 690 C CA . ALA A 1 93 ? -10.527 -2.702 5.796 1.00 96.25 93 ALA A CA 1
ATOM 691 C C . ALA A 1 93 ? -9.260 -3.288 6.442 1.00 96.25 93 ALA A C 1
ATOM 693 O O . ALA A 1 93 ? -8.545 -2.603 7.180 1.00 96.25 93 ALA A O 1
ATOM 694 N N . THR A 1 94 ? -8.962 -4.553 6.134 1.00 97.88 94 THR A N 1
ATOM 695 C CA . THR A 1 94 ? -7.802 -5.268 6.680 1.00 97.88 94 THR A CA 1
ATOM 696 C C . THR A 1 94 ? -6.492 -4.715 6.115 1.00 97.88 94 THR A C 1
ATOM 698 O O . THR A 1 94 ? -5.547 -4.479 6.868 1.00 97.88 94 THR A O 1
ATOM 701 N N . TYR A 1 95 ? -6.461 -4.423 4.813 1.00 98.00 95 TYR A N 1
ATOM 702 C CA . TYR A 1 95 ? -5.363 -3.744 4.130 1.00 98.00 95 TYR A CA 1
ATOM 703 C C . TYR A 1 95 ? -5.089 -2.364 4.737 1.00 98.00 95 TYR A C 1
ATOM 705 O O . TYR A 1 95 ? -3.955 -2.077 5.118 1.00 98.00 95 TYR A O 1
ATOM 713 N N . LEU A 1 96 ? -6.125 -1.536 4.921 1.00 97.88 96 LEU A N 1
ATOM 714 C CA . LEU A 1 96 ? -5.973 -0.198 5.495 1.00 97.88 96 LEU A CA 1
ATOM 715 C C . LEU A 1 96 ? -5.416 -0.252 6.927 1.00 97.88 96 LEU A C 1
ATOM 717 O O . LEU A 1 96 ? -4.500 0.499 7.256 1.00 97.88 96 LEU A O 1
ATOM 721 N N . ALA A 1 97 ? -5.899 -1.174 7.770 1.00 97.88 97 ALA A N 1
ATOM 722 C CA . ALA A 1 97 ? -5.306 -1.412 9.091 1.00 97.88 97 ALA A CA 1
ATOM 723 C C . ALA A 1 97 ? -3.835 -1.867 8.998 1.00 97.88 97 ALA A C 1
ATOM 725 O O . ALA A 1 97 ? -3.003 -1.480 9.827 1.00 97.88 97 ALA A O 1
ATOM 726 N N . GLY A 1 98 ? -3.522 -2.691 7.995 1.00 97.44 98 GLY A N 1
ATOM 727 C CA . GLY A 1 98 ? -2.184 -3.183 7.682 1.00 97.44 98 GLY A CA 1
ATOM 728 C C . GLY A 1 98 ? -1.192 -2.067 7.357 1.00 97.44 98 GLY A C 1
ATOM 729 O O . GLY A 1 98 ? -0.082 -2.099 7.891 1.00 97.44 98 GLY A O 1
ATOM 730 N N . LEU A 1 99 ? -1.610 -1.040 6.606 1.00 98.00 99 LEU A N 1
ATOM 731 C CA . LEU A 1 99 ? -0.769 0.125 6.299 1.00 98.00 99 LEU A CA 1
ATOM 732 C C . LEU A 1 99 ? -0.237 0.778 7.584 1.00 98.00 99 LEU A C 1
ATOM 734 O O . LEU A 1 99 ? 0.970 0.949 7.749 1.00 98.00 99 LEU A O 1
ATOM 738 N N . PHE A 1 100 ? -1.115 1.063 8.553 1.00 97.81 100 PHE A N 1
ATOM 739 C CA . PHE A 1 100 ? -0.709 1.658 9.835 1.00 97.81 100 PHE A CA 1
ATOM 740 C C . PHE A 1 100 ? 0.167 0.732 10.681 1.00 97.81 100 PHE A C 1
ATOM 742 O O . PHE A 1 100 ? 0.994 1.215 11.451 1.00 97.81 100 PHE A O 1
ATOM 749 N N . ARG A 1 101 ? 0.012 -0.592 10.565 1.00 96.75 101 ARG A N 1
ATOM 750 C CA . ARG A 1 101 ? 0.922 -1.543 11.218 1.00 96.75 101 ARG A CA 1
ATOM 751 C C . ARG A 1 101 ? 2.326 -1.430 10.624 1.00 96.75 101 ARG A C 1
ATOM 753 O O . ARG A 1 101 ? 3.273 -1.262 11.384 1.00 96.75 101 ARG A O 1
ATOM 760 N N . SER A 1 102 ? 2.451 -1.494 9.301 1.00 95.44 102 SER A N 1
ATOM 761 C CA . SER A 1 102 ? 3.743 -1.512 8.607 1.00 95.44 102 SER A CA 1
ATOM 762 C C . SER A 1 102 ? 4.479 -0.172 8.697 1.00 95.44 102 SER A C 1
ATOM 764 O O . SER A 1 102 ? 5.683 -0.140 8.935 1.00 95.44 102 SER A O 1
ATOM 766 N N . VAL A 1 103 ? 3.765 0.955 8.603 1.00 95.31 103 VAL A N 1
ATOM 767 C CA . VAL A 1 103 ? 4.359 2.302 8.712 1.00 95.31 103 VAL A CA 1
ATOM 768 C C . VAL A 1 103 ? 5.035 2.531 10.076 1.00 95.31 103 VAL A C 1
ATOM 770 O O . VAL A 1 103 ? 5.985 3.309 10.172 1.00 95.31 103 VAL A O 1
ATOM 773 N N . ARG A 1 104 ? 4.620 1.817 11.133 1.00 95.94 104 ARG A N 1
ATOM 774 C CA . ARG A 1 104 ? 5.240 1.898 12.470 1.00 95.94 104 ARG A CA 1
ATOM 775 C C . ARG A 1 104 ? 6.635 1.283 12.556 1.00 95.94 104 ARG A C 1
ATOM 777 O O . ARG A 1 104 ? 7.324 1.551 13.535 1.00 95.94 104 ARG A O 1
ATOM 784 N N . PHE A 1 105 ? 7.065 0.518 11.552 1.00 92.44 105 PHE A N 1
ATOM 785 C CA . PHE A 1 105 ? 8.467 0.114 11.415 1.00 92.44 105 PHE A CA 1
ATOM 786 C C . PHE A 1 105 ? 9.374 1.280 10.999 1.00 92.44 105 PHE A C 1
ATOM 788 O O . PHE A 1 105 ? 10.580 1.223 11.210 1.00 92.44 105 PHE A O 1
ATOM 795 N N . GLY A 1 106 ? 8.788 2.367 10.486 1.00 89.62 106 GLY A N 1
ATOM 796 C CA . GLY A 1 106 ? 9.493 3.567 10.055 1.00 89.62 106 GLY A CA 1
ATOM 797 C C . GLY A 1 106 ? 9.657 3.628 8.540 1.00 89.62 106 GLY A C 1
ATOM 798 O O . GLY A 1 106 ? 9.942 2.637 7.878 1.00 89.62 106 GLY A O 1
ATOM 799 N N . ILE A 1 107 ? 9.514 4.829 7.979 1.00 90.81 107 ILE A N 1
ATOM 800 C CA . ILE A 1 107 ? 9.613 5.071 6.528 1.00 90.81 107 ILE A CA 1
ATOM 801 C C . ILE A 1 107 ? 11.056 5.041 5.996 1.00 90.81 107 ILE A C 1
ATOM 803 O O . ILE A 1 107 ? 11.287 5.321 4.826 1.00 90.81 107 ILE A O 1
ATOM 807 N N . SER A 1 108 ? 12.037 4.742 6.849 1.00 89.69 108 SER A N 1
ATOM 808 C CA . SER A 1 108 ? 13.398 4.404 6.426 1.00 89.69 108 SER A CA 1
ATOM 809 C C . SER A 1 108 ? 13.521 2.951 5.957 1.00 89.69 108 SER A C 1
ATOM 811 O O . SER A 1 108 ? 14.466 2.636 5.242 1.00 89.69 108 SER A O 1
ATOM 813 N N . GLU A 1 109 ? 12.586 2.081 6.352 1.00 91.81 109 GLU A N 1
ATOM 814 C CA . GLU A 1 109 ? 12.527 0.679 5.933 1.00 91.81 109 GLU A CA 1
ATOM 815 C C . GLU A 1 109 ? 11.727 0.520 4.637 1.00 91.81 109 GLU A C 1
ATOM 817 O O . GLU A 1 109 ? 10.765 1.255 4.402 1.00 91.81 109 GLU A O 1
ATOM 822 N N . ALA A 1 110 ? 12.073 -0.482 3.823 1.00 91.12 110 ALA A N 1
ATOM 823 C CA . ALA A 1 110 ? 11.440 -0.721 2.522 1.00 91.12 110 ALA A CA 1
ATOM 824 C C . ALA A 1 110 ? 9.912 -0.899 2.625 1.00 91.12 110 ALA A C 1
ATOM 826 O O . ALA A 1 110 ? 9.167 -0.199 1.939 1.00 91.12 110 ALA A O 1
ATOM 827 N N . HIS A 1 111 ? 9.433 -1.749 3.540 1.00 91.06 111 HIS A N 1
ATOM 828 C CA . HIS A 1 111 ? 7.992 -1.925 3.764 1.00 91.06 111 HIS A CA 1
ATOM 829 C C . HIS A 1 111 ? 7.331 -0.668 4.353 1.00 91.06 111 HIS A C 1
ATOM 831 O O . HIS A 1 111 ? 6.186 -0.347 4.039 1.00 91.06 111 HIS A O 1
ATOM 837 N N . GLY A 1 112 ? 8.033 0.071 5.217 1.00 93.62 112 GLY A N 1
ATOM 838 C CA . GLY A 1 112 ? 7.495 1.294 5.811 1.00 93.62 112 GLY A CA 1
ATOM 839 C C . GLY A 1 112 ? 7.290 2.390 4.764 1.00 93.62 112 GLY A C 1
ATOM 840 O O . GLY A 1 112 ? 6.217 2.998 4.708 1.00 93.62 112 GLY A O 1
ATOM 841 N N . VAL A 1 113 ? 8.284 2.607 3.893 1.00 96.56 113 VAL A N 1
ATOM 842 C CA . VAL A 1 113 ? 8.169 3.557 2.778 1.00 96.56 113 VAL A CA 1
ATOM 843 C C . VAL A 1 113 ? 7.179 3.069 1.719 1.00 96.56 113 VAL A C 1
ATOM 845 O O . VAL A 1 113 ? 6.425 3.876 1.179 1.00 96.56 113 VAL A O 1
ATOM 848 N N . SER A 1 114 ? 7.099 1.762 1.449 1.00 97.75 114 SER A N 1
ATOM 849 C CA . SER A 1 114 ? 6.111 1.227 0.506 1.00 97.75 114 SER A CA 1
ATOM 850 C C . SER A 1 114 ? 4.683 1.481 0.982 1.00 97.75 114 SER A C 1
ATOM 852 O O . SER A 1 114 ? 3.841 1.941 0.212 1.00 97.75 114 SER A O 1
ATOM 854 N N . ASN A 1 115 ? 4.404 1.245 2.265 1.00 98.38 115 ASN A N 1
ATOM 855 C CA . ASN A 1 115 ? 3.062 1.374 2.822 1.00 98.38 115 ASN A CA 1
ATOM 856 C C . ASN A 1 115 ? 2.636 2.847 2.927 1.00 98.38 115 ASN A C 1
ATOM 858 O O . ASN A 1 115 ? 1.470 3.162 2.682 1.00 98.38 115 ASN A O 1
ATOM 862 N N . ILE A 1 116 ? 3.565 3.776 3.203 1.00 98.56 116 ILE A N 1
ATOM 863 C CA . ILE A 1 116 ? 3.228 5.207 3.172 1.00 98.56 116 ILE A CA 1
ATOM 864 C C . ILE A 1 116 ? 3.007 5.719 1.741 1.00 98.56 116 ILE A C 1
ATOM 866 O O . ILE A 1 116 ? 2.110 6.534 1.522 1.00 98.56 116 ILE A O 1
ATOM 870 N N . MET A 1 117 ? 3.745 5.192 0.753 1.00 98.81 117 MET A N 1
ATOM 871 C CA . MET A 1 117 ? 3.499 5.493 -0.660 1.00 98.81 117 MET A CA 1
ATOM 872 C C . MET A 1 117 ? 2.110 5.039 -1.106 1.00 98.81 117 MET A C 1
ATOM 874 O O . MET A 1 117 ? 1.396 5.805 -1.754 1.00 98.81 117 MET A O 1
ATOM 878 N N . GLN A 1 118 ? 1.712 3.826 -0.720 1.00 98.88 118 GLN A N 1
ATOM 879 C CA . GLN A 1 118 ? 0.374 3.296 -0.977 1.00 98.88 118 GLN A CA 1
ATOM 880 C C . GLN A 1 118 ? -0.712 4.173 -0.348 1.00 98.88 118 GLN A C 1
ATOM 882 O O . GLN A 1 118 ? -1.647 4.574 -1.042 1.00 98.88 118 GLN A O 1
ATOM 887 N N . TYR A 1 119 ? -0.559 4.533 0.933 1.00 98.81 119 TYR A N 1
ATOM 888 C CA . TYR A 1 119 ? -1.486 5.437 1.614 1.00 98.81 119 TYR A CA 1
ATOM 889 C C . TYR A 1 119 ? -1.625 6.767 0.862 1.00 98.81 119 TYR A C 1
ATOM 891 O O . TYR A 1 119 ? -2.734 7.151 0.497 1.00 98.81 119 TYR A O 1
ATOM 899 N N . ASN A 1 120 ? -0.510 7.456 0.595 1.00 98.88 120 ASN A N 1
ATOM 900 C CA . ASN A 1 120 ? -0.538 8.791 -0.002 1.00 98.88 120 ASN A CA 1
ATOM 901 C C . ASN A 1 120 ? -1.116 8.768 -1.423 1.00 98.88 120 ASN A C 1
ATOM 903 O O . ASN A 1 120 ? -1.915 9.636 -1.772 1.00 98.88 120 ASN A O 1
ATOM 907 N N . PHE A 1 121 ? -0.769 7.756 -2.226 1.00 98.88 121 PHE A N 1
ATOM 908 C CA . PHE A 1 121 ? -1.339 7.587 -3.561 1.00 98.88 121 PHE A CA 1
ATOM 909 C C . PHE A 1 121 ? -2.854 7.371 -3.497 1.00 98.88 121 PHE A C 1
ATOM 911 O O . PHE A 1 121 ? -3.609 8.067 -4.171 1.00 98.88 121 PHE A O 1
ATOM 918 N N . LEU A 1 122 ? -3.320 6.432 -2.667 1.00 98.88 122 LEU A N 1
ATOM 919 C CA . LEU A 1 122 ? -4.745 6.108 -2.560 1.00 98.88 122 LEU A CA 1
ATOM 920 C C . LEU A 1 122 ? -5.550 7.238 -1.907 1.00 98.88 122 LEU A C 1
ATOM 922 O O . LEU A 1 122 ? -6.722 7.421 -2.235 1.00 98.88 122 LEU A O 1
ATOM 926 N N . LYS A 1 123 ? -4.934 8.025 -1.019 1.00 98.75 123 LYS A N 1
ATOM 927 C CA . LYS A 1 123 ? -5.526 9.241 -0.453 1.00 98.75 123 LYS A CA 1
ATOM 928 C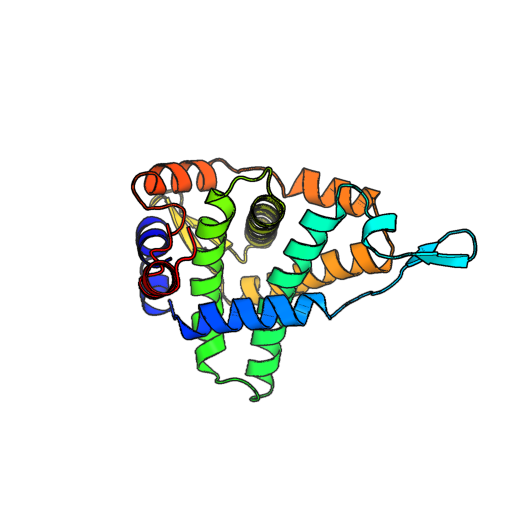 C . LYS A 1 123 ? -5.699 10.327 -1.514 1.00 98.75 123 LYS A C 1
ATOM 930 O O . LYS A 1 123 ? -6.760 10.951 -1.544 1.00 98.75 123 LYS A O 1
ATOM 935 N N . GLU A 1 124 ? -4.691 10.544 -2.366 1.00 98.75 124 GLU A N 1
ATOM 936 C CA . GLU A 1 124 ? -4.758 11.487 -3.495 1.00 98.75 124 GLU A CA 1
ATOM 937 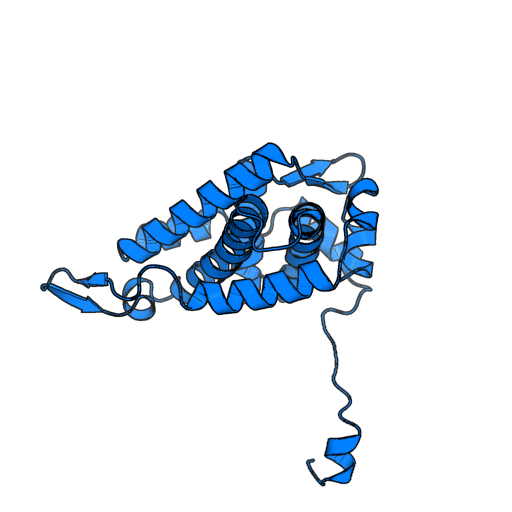C C . GLU A 1 124 ? -5.797 11.035 -4.531 1.00 98.75 124 GLU A C 1
ATOM 939 O O . GLU A 1 124 ? -6.580 11.848 -5.015 1.00 98.75 124 GLU A O 1
ATOM 944 N N . PHE A 1 125 ? -5.858 9.731 -4.816 1.00 98.75 125 PHE A N 1
ATOM 945 C CA . PHE A 1 125 ? -6.836 9.139 -5.733 1.00 98.75 125 PHE A CA 1
ATOM 946 C C . PHE A 1 125 ? -8.278 9.187 -5.189 1.00 98.75 125 PHE A C 1
ATOM 948 O O . PHE A 1 125 ? -9.240 9.107 -5.948 1.00 98.75 125 PHE A O 1
ATOM 955 N N . GLY A 1 126 ? -8.443 9.321 -3.868 1.00 98.62 126 GLY A N 1
ATOM 956 C CA . GLY A 1 126 ? -9.741 9.341 -3.189 1.00 98.62 126 GLY A CA 1
ATOM 957 C C . GLY A 1 126 ? -10.259 7.966 -2.753 1.00 98.62 126 GLY A C 1
ATOM 958 O O . GLY A 1 126 ? -11.395 7.870 -2.296 1.00 98.62 126 GLY A O 1
ATOM 959 N N . GLY A 1 127 ? -9.442 6.913 -2.867 1.00 98.25 127 GLY A N 1
ATOM 960 C CA . GLY A 1 127 ? -9.756 5.569 -2.376 1.00 98.25 127 GLY A CA 1
ATOM 961 C C . GLY A 1 127 ? -9.650 5.438 -0.855 1.00 98.25 127 GLY A C 1
ATOM 962 O O . GLY A 1 127 ? -10.457 4.738 -0.251 1.00 98.25 127 GLY A O 1
ATOM 963 N N . ILE A 1 128 ? -8.707 6.155 -0.232 1.00 98.62 128 ILE A N 1
ATOM 964 C CA . ILE A 1 128 ? -8.635 6.321 1.228 1.00 98.62 128 ILE A CA 1
ATOM 965 C C . ILE A 1 128 ? -9.215 7.686 1.607 1.00 98.62 128 ILE A C 1
ATOM 967 O O . ILE A 1 128 ? -8.917 8.716 0.990 1.00 98.62 128 ILE A O 1
ATOM 971 N N . THR A 1 129 ? -10.025 7.708 2.660 1.00 98.50 129 THR A N 1
ATOM 972 C CA . THR A 1 129 ? -10.593 8.928 3.238 1.00 98.50 129 THR A CA 1
ATOM 973 C C . THR A 1 129 ? -10.015 9.183 4.626 1.00 98.50 129 THR A C 1
ATOM 975 O O . THR A 1 129 ? -9.572 8.268 5.318 1.00 98.50 129 THR A O 1
ATOM 978 N N . TYR A 1 130 ? -9.987 10.454 5.017 1.00 98.50 130 TYR A N 1
ATOM 979 C CA . TYR A 1 130 ? -9.611 10.892 6.356 1.00 98.50 130 TYR A CA 1
ATOM 980 C C . TYR A 1 130 ? -10.629 11.937 6.796 1.00 98.50 130 TYR A C 1
ATOM 982 O O . TYR A 1 130 ? -10.861 12.905 6.070 1.00 98.50 130 TYR A O 1
ATOM 990 N N . ASP A 1 131 ? -11.254 11.711 7.944 1.00 98.06 131 ASP A N 1
ATOM 991 C CA . ASP A 1 131 ? -12.181 12.651 8.560 1.00 98.06 131 ASP A CA 1
ATOM 992 C C . ASP A 1 131 ? -11.426 13.481 9.601 1.00 98.06 131 ASP A C 1
ATOM 994 O O . ASP A 1 131 ? -10.984 12.958 10.622 1.00 98.06 131 ASP A O 1
ATOM 998 N N . GLU A 1 132 ? -11.275 14.783 9.355 1.00 96.31 132 GLU A N 1
ATOM 999 C CA . GLU A 1 132 ? -10.568 15.685 10.270 1.00 96.31 132 GLU A CA 1
ATOM 1000 C C . GLU A 1 132 ? -11.288 15.872 11.613 1.00 96.31 132 GLU A C 1
ATOM 1002 O O . GLU A 1 132 ? -10.630 16.131 12.622 1.00 96.31 132 GLU A O 1
ATOM 1007 N N . ALA A 1 133 ? -12.619 15.735 11.653 1.00 97.00 133 ALA A N 1
ATOM 1008 C CA . ALA A 1 133 ? -13.405 15.952 12.865 1.00 97.00 133 ALA A CA 1
ATOM 1009 C C . ALA A 1 133 ? -13.231 14.802 13.864 1.00 97.00 133 ALA A C 1
ATOM 1011 O O . ALA A 1 133 ? -13.123 15.030 15.070 1.00 97.00 133 ALA A O 1
ATOM 1012 N N . THR A 1 134 ? -13.184 13.566 13.365 1.00 97.19 134 THR A N 1
ATOM 1013 C CA . THR A 1 134 ? -12.992 12.363 14.192 1.00 97.19 134 THR A CA 1
ATOM 1014 C C . THR A 1 134 ? -11.527 11.921 14.255 1.00 97.19 134 THR A C 1
ATOM 1016 O O . THR A 1 134 ? -11.099 11.256 15.204 1.00 97.19 134 THR A O 1
ATOM 1019 N N . GLY A 1 135 ? -10.724 12.311 13.266 1.00 97.44 135 GLY A N 1
ATOM 1020 C CA . GLY A 1 135 ? -9.357 11.850 13.075 1.00 97.44 135 GLY A CA 1
ATOM 1021 C 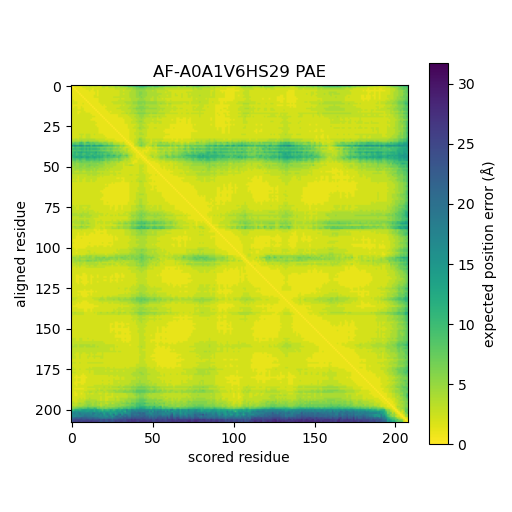C . GLY A 1 135 ? -9.274 10.360 12.737 1.00 97.44 135 GLY A C 1
ATOM 1022 O O . GLY A 1 135 ? -8.309 9.720 13.173 1.00 97.44 135 GLY A O 1
ATOM 1023 N N . LEU A 1 136 ? -10.288 9.824 12.045 1.00 98.44 136 LEU A N 1
ATOM 1024 C CA . LEU A 1 136 ? -10.403 8.424 11.627 1.00 98.44 136 LEU A CA 1
ATOM 1025 C C . LEU A 1 136 ? -10.268 8.275 10.105 1.00 98.44 136 LEU A C 1
ATOM 1027 O O . LEU A 1 136 ? -10.569 9.192 9.339 1.00 98.44 136 LEU A O 1
ATOM 1031 N N . PHE A 1 137 ? -9.813 7.099 9.678 1.00 98.69 137 PHE A N 1
ATOM 1032 C CA . PHE A 1 137 ? -9.568 6.751 8.281 1.00 98.69 137 PHE A CA 1
ATOM 1033 C C . PHE A 1 137 ? -10.630 5.789 7.757 1.00 98.69 137 PHE A C 1
ATOM 1035 O O . PHE A 1 137 ? -11.035 4.854 8.450 1.00 98.69 137 PHE A O 1
ATOM 1042 N N . GLY A 1 138 ? -11.047 6.007 6.515 1.00 98.38 138 GLY A N 1
ATOM 1043 C CA . GLY A 1 138 ? -12.065 5.213 5.839 1.00 98.38 138 GLY A CA 1
ATOM 1044 C C . GLY A 1 138 ? -11.665 4.841 4.415 1.00 98.38 138 GLY A C 1
ATOM 1045 O O . GLY A 1 138 ? -10.561 5.145 3.952 1.00 98.38 138 GLY A O 1
ATOM 1046 N N . LEU A 1 139 ? -12.592 4.190 3.715 1.00 97.75 139 LEU A N 1
ATOM 1047 C CA . LEU A 1 139 ? -12.446 3.801 2.317 1.00 97.75 139 LEU A CA 1
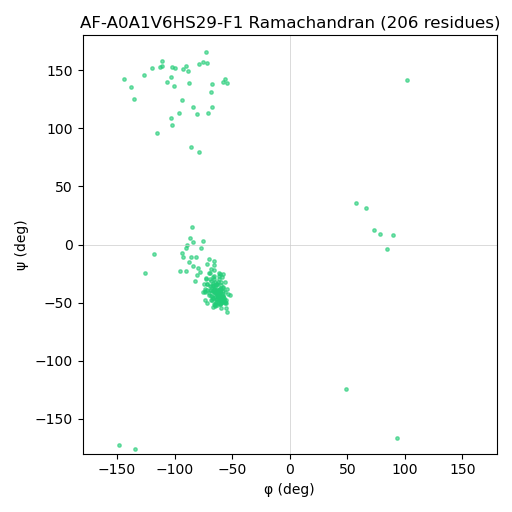ATOM 1048 C C . LEU A 1 139 ? -13.630 4.300 1.493 1.00 97.75 139 LEU A C 1
ATOM 1050 O O . LEU A 1 139 ? -14.763 4.345 1.964 1.00 97.75 139 LEU A O 1
ATOM 1054 N N . ASN A 1 140 ? -13.356 4.650 0.241 1.00 97.50 140 ASN A N 1
ATOM 1055 C CA . ASN A 1 140 ? -14.370 4.717 -0.801 1.00 97.50 140 ASN A CA 1
ATOM 1056 C C . ASN A 1 140 ? -14.219 3.461 -1.659 1.00 97.50 140 ASN A C 1
ATOM 1058 O O . ASN A 1 140 ? -13.303 3.406 -2.471 1.00 97.50 140 ASN A O 1
ATOM 1062 N N . ASP A 1 141 ? -15.094 2.469 -1.489 1.00 91.69 141 ASP A N 1
ATOM 1063 C CA . ASP A 1 141 ? -14.920 1.131 -2.079 1.00 91.69 141 ASP A CA 1
ATOM 1064 C C . ASP A 1 141 ? -14.650 1.154 -3.587 1.00 91.69 141 ASP A C 1
ATOM 1066 O O . ASP A 1 141 ? -13.753 0.469 -4.081 1.00 91.69 141 ASP A O 1
ATOM 1070 N N . LYS A 1 142 ? -15.384 1.991 -4.329 1.00 93.75 142 LYS A N 1
ATOM 1071 C CA . LYS A 1 142 ? -15.211 2.105 -5.779 1.00 93.75 142 LYS A CA 1
ATOM 1072 C C . LYS A 1 142 ? -13.848 2.703 -6.131 1.00 93.75 142 LYS A C 1
ATOM 1074 O O . LYS A 1 142 ? -13.098 2.113 -6.906 1.00 93.75 142 LYS A O 1
ATOM 1079 N N . LEU A 1 143 ? -13.526 3.865 -5.558 1.00 98.12 143 LEU A N 1
ATOM 1080 C CA . LEU A 1 143 ? -12.262 4.554 -5.842 1.00 98.12 143 LEU A CA 1
ATOM 1081 C C . LEU A 1 143 ? -11.055 3.810 -5.269 1.00 98.12 143 LEU A C 1
ATOM 1083 O O . LEU A 1 143 ? -9.950 3.960 -5.778 1.00 98.12 143 LEU A O 1
ATOM 1087 N N . PHE A 1 144 ? -11.249 2.993 -4.237 1.00 97.44 144 PHE A N 1
ATOM 1088 C CA . PHE A 1 144 ? -10.219 2.129 -3.685 1.00 97.44 144 PHE A CA 1
ATOM 1089 C C . PHE A 1 144 ? -9.807 1.066 -4.702 1.00 97.44 144 PHE A C 1
ATOM 1091 O O . PHE A 1 144 ? -8.625 0.964 -5.018 1.00 97.44 144 PHE A O 1
ATOM 1098 N N . VAL A 1 145 ? -10.762 0.333 -5.284 1.00 95.94 145 VAL A N 1
ATOM 1099 C CA . VAL A 1 145 ? -10.463 -0.689 -6.304 1.00 95.94 145 VAL A CA 1
ATOM 1100 C C . VAL A 1 145 ? -9.827 -0.064 -7.551 1.00 95.94 145 VAL A C 1
ATOM 1102 O O . VAL A 1 145 ? -8.821 -0.569 -8.053 1.00 95.94 145 VAL A O 1
ATOM 1105 N N . GLU A 1 146 ? -10.366 1.060 -8.029 1.00 98.12 146 GLU A N 1
ATOM 1106 C CA . GLU A 1 146 ? -9.797 1.794 -9.168 1.00 98.12 146 GLU A CA 1
ATOM 1107 C C . GLU A 1 146 ? -8.388 2.332 -8.857 1.00 98.12 146 GLU A C 1
ATOM 1109 O O . GLU A 1 146 ? -7.482 2.231 -9.687 1.00 98.12 146 GLU A O 1
ATOM 1114 N N . GLY A 1 147 ? -8.182 2.846 -7.642 1.00 98.69 147 GLY A N 1
ATOM 1115 C CA . GLY A 1 147 ? -6.907 3.376 -7.171 1.00 98.69 147 GLY A CA 1
ATOM 1116 C C . GLY A 1 147 ? -5.836 2.299 -7.025 1.00 98.69 147 GLY A C 1
ATOM 1117 O O . GLY A 1 147 ? -4.699 2.526 -7.432 1.00 98.69 147 GLY A O 1
ATOM 1118 N N . ILE A 1 148 ? -6.193 1.112 -6.525 1.00 98.56 148 ILE A N 1
ATOM 1119 C CA . ILE A 1 148 ? -5.293 -0.048 -6.465 1.00 98.56 148 ILE A CA 1
ATOM 1120 C C . ILE A 1 148 ? -4.846 -0.445 -7.872 1.00 98.56 148 ILE A C 1
ATOM 1122 O O . ILE A 1 148 ? -3.649 -0.575 -8.118 1.00 98.56 148 ILE A O 1
ATOM 1126 N N . ALA A 1 149 ? -5.775 -0.553 -8.826 1.00 98.56 149 ALA A N 1
ATOM 1127 C CA . ALA A 1 149 ? -5.431 -0.870 -10.211 1.00 98.56 149 ALA A CA 1
ATOM 1128 C C . ALA A 1 149 ? -4.509 0.192 -10.841 1.00 98.56 149 ALA A C 1
ATOM 1130 O O . ALA A 1 149 ? -3.541 -0.148 -11.527 1.00 98.56 149 ALA A O 1
ATOM 1131 N N . ALA A 1 150 ? -4.778 1.477 -10.591 1.00 98.81 150 ALA A N 1
ATOM 1132 C CA . ALA A 1 150 ? -3.948 2.576 -11.075 1.00 98.81 150 ALA A CA 1
ATOM 1133 C C . ALA A 1 150 ? -2.540 2.562 -10.454 1.00 98.81 150 ALA A C 1
ATOM 1135 O O . ALA A 1 150 ? -1.552 2.759 -11.168 1.00 98.81 150 ALA A O 1
ATOM 1136 N N . LEU A 1 151 ? -2.442 2.292 -9.150 1.00 98.88 151 LEU A N 1
ATOM 1137 C CA . LEU A 1 151 ? -1.178 2.178 -8.430 1.00 98.88 151 LEU A CA 1
ATOM 1138 C C . LEU A 1 151 ? -0.341 1.012 -8.961 1.00 98.88 151 LEU A C 1
ATOM 1140 O O . LEU A 1 151 ? 0.805 1.217 -9.362 1.00 98.88 151 LEU A O 1
ATOM 1144 N N . SER A 1 152 ? -0.928 -0.186 -9.038 1.00 98.75 152 SER A N 1
ATOM 1145 C CA . SER A 1 152 ? -0.251 -1.375 -9.557 1.00 98.75 152 SER A CA 1
ATOM 1146 C C . SER A 1 152 ? 0.249 -1.161 -10.980 1.00 98.75 152 SER A C 1
ATOM 1148 O O . SER A 1 152 ? 1.401 -1.468 -11.279 1.00 98.75 152 SER A O 1
ATOM 1150 N N . LYS A 1 153 ? -0.575 -0.562 -11.852 1.00 98.62 153 LYS A N 1
ATOM 1151 C CA . LYS A 1 153 ? -0.157 -0.210 -13.213 1.00 98.62 153 LYS A CA 1
ATOM 1152 C C . LYS A 1 153 ? 1.057 0.718 -13.204 1.00 98.62 153 LYS A C 1
ATOM 1154 O O . LYS A 1 153 ? 2.021 0.451 -13.915 1.00 98.62 153 LYS A O 1
ATOM 1159 N N . ARG A 1 154 ? 1.031 1.791 -12.406 1.00 98.69 154 ARG A N 1
ATOM 1160 C CA . ARG A 1 154 ? 2.134 2.762 -12.362 1.00 98.69 154 ARG A CA 1
ATOM 1161 C C . ARG A 1 154 ? 3.447 2.116 -11.913 1.00 98.69 154 ARG A C 1
ATOM 1163 O O . ARG A 1 154 ? 4.488 2.421 -12.488 1.00 98.69 154 ARG A O 1
ATOM 1170 N N . LEU A 1 155 ? 3.399 1.246 -10.908 1.00 98.56 155 LEU A N 1
ATOM 1171 C CA . LEU A 1 155 ? 4.576 0.549 -10.381 1.00 98.56 155 LEU A CA 1
ATOM 1172 C C . LEU A 1 155 ? 5.129 -0.457 -11.399 1.00 98.56 155 LEU A C 1
ATOM 1174 O O . LEU A 1 155 ? 6.326 -0.449 -11.677 1.00 98.56 155 LEU A O 1
ATOM 1178 N N . LEU A 1 156 ? 4.249 -1.231 -12.043 1.00 98.31 156 LEU A N 1
ATOM 1179 C CA . LEU A 1 156 ? 4.625 -2.138 -13.129 1.00 98.31 156 LEU A CA 1
ATOM 1180 C C . LEU A 1 156 ? 5.257 -1.402 -14.316 1.00 98.31 156 LEU A C 1
ATOM 1182 O O . LEU A 1 156 ? 6.197 -1.912 -14.913 1.00 98.31 156 LEU A O 1
ATOM 1186 N N . GLU A 1 157 ? 4.773 -0.209 -14.667 1.00 97.75 157 GLU A N 1
ATOM 1187 C CA . GLU A 1 157 ? 5.373 0.617 -15.722 1.00 97.75 157 GLU A CA 1
ATOM 1188 C C . GLU A 1 157 ? 6.774 1.120 -15.342 1.00 97.75 157 GLU A C 1
ATOM 1190 O O . GLU A 1 157 ? 7.667 1.110 -16.190 1.00 97.75 157 GLU A O 1
ATOM 1195 N N . ILE A 1 158 ? 6.986 1.526 -14.081 1.00 97.81 158 ILE A N 1
ATOM 1196 C CA . ILE A 1 158 ? 8.314 1.914 -13.571 1.00 97.81 158 ILE A CA 1
ATOM 1197 C C . ILE A 1 158 ? 9.294 0.747 -13.720 1.00 97.81 158 ILE A C 1
ATOM 1199 O O . ILE A 1 158 ? 10.383 0.926 -14.268 1.00 97.81 158 ILE A O 1
ATOM 1203 N N . GLU A 1 159 ? 8.902 -0.448 -13.276 1.00 96.44 159 GLU A N 1
ATOM 1204 C CA . GLU A 1 159 ? 9.739 -1.646 -13.377 1.00 96.44 159 GLU A CA 1
ATOM 1205 C C . GLU A 1 159 ? 9.963 -2.073 -14.828 1.00 96.44 159 GLU A C 1
ATOM 1207 O O . GLU A 1 159 ? 11.099 -2.298 -15.231 1.00 96.44 159 GLU A O 1
ATOM 1212 N N . ALA A 1 160 ? 8.915 -2.114 -15.654 1.00 94.62 160 ALA A N 1
ATOM 1213 C CA . ALA A 1 160 ? 9.006 -2.578 -17.040 1.00 94.62 160 ALA A CA 1
ATOM 1214 C C . ALA A 1 160 ? 9.979 -1.742 -17.879 1.00 94.62 160 ALA A C 1
ATOM 1216 O O . ALA A 1 160 ? 10.621 -2.263 -18.793 1.00 94.62 160 ALA A O 1
ATOM 1217 N N . LEU A 1 161 ? 10.079 -0.448 -17.569 1.00 94.38 161 LEU A N 1
ATOM 1218 C CA . LEU A 1 161 ? 10.969 0.493 -18.240 1.00 94.38 161 LEU A CA 1
ATOM 1219 C C . LEU A 1 161 ? 12.337 0.626 -17.555 1.00 94.38 161 LEU A C 1
ATOM 1221 O O . LEU A 1 161 ? 13.232 1.243 -18.130 1.00 94.38 161 LEU A O 1
ATOM 1225 N N . GLY A 1 162 ? 12.514 0.083 -16.346 1.00 95.94 162 GLY A N 1
ATOM 1226 C CA . GLY A 1 162 ? 13.687 0.364 -15.516 1.00 95.94 162 GLY A CA 1
ATOM 1227 C C . GLY A 1 162 ? 13.844 1.861 -15.223 1.00 95.94 162 GLY A C 1
ATOM 1228 O O . GLY A 1 162 ? 14.961 2.379 -15.210 1.00 95.94 162 GLY A O 1
ATOM 1229 N N . ASP A 1 163 ? 12.724 2.567 -15.049 1.00 96.50 163 ASP A N 1
ATOM 1230 C CA . ASP A 1 163 ? 12.656 4.028 -14.959 1.00 96.50 163 ASP A CA 1
ATOM 1231 C C . ASP A 1 163 ? 13.072 4.528 -13.566 1.00 96.50 163 ASP A C 1
ATOM 1233 O O . ASP A 1 163 ? 12.243 4.852 -12.713 1.00 96.50 163 ASP A O 1
ATOM 1237 N N . LEU A 1 164 ? 14.386 4.591 -13.332 1.00 97.50 164 LEU A N 1
ATOM 1238 C CA . LEU A 1 164 ? 14.968 5.059 -12.071 1.00 97.50 164 LEU A CA 1
ATOM 1239 C C . LEU A 1 164 ? 14.506 6.476 -11.692 1.00 97.50 164 LEU A C 1
ATOM 1241 O O . LEU A 1 164 ? 14.230 6.748 -10.524 1.00 97.50 164 LEU A O 1
ATOM 1245 N N . GLU A 1 165 ? 14.409 7.391 -12.657 1.00 98.31 165 GLU A N 1
ATOM 1246 C CA . GLU A 1 165 ? 13.977 8.765 -12.376 1.00 98.31 165 GLU A CA 1
ATOM 1247 C C . GLU A 1 165 ? 12.482 8.825 -12.052 1.00 98.31 165 GLU A C 1
ATOM 1249 O O . GLU A 1 165 ? 12.077 9.523 -11.119 1.00 98.31 165 GLU A O 1
ATOM 1254 N N . GLY A 1 166 ? 11.659 8.038 -12.747 1.00 98.44 166 GLY A N 1
ATOM 1255 C CA . GLY A 1 166 ? 10.252 7.857 -12.409 1.00 98.44 166 GLY A CA 1
ATOM 1256 C C . GLY A 1 166 ? 10.044 7.251 -11.023 1.00 98.44 166 GLY A C 1
ATOM 1257 O O . GLY A 1 166 ? 9.150 7.704 -10.303 1.00 98.44 166 GLY A O 1
ATOM 1258 N N . ALA A 1 167 ? 10.880 6.291 -10.621 1.00 98.56 167 ALA A N 1
ATOM 1259 C CA . ALA A 1 167 ? 10.882 5.722 -9.276 1.00 98.56 167 ALA A CA 1
ATOM 1260 C C . ALA A 1 167 ? 11.238 6.775 -8.215 1.00 98.56 167 ALA A C 1
ATOM 1262 O O . ALA A 1 167 ? 10.502 6.951 -7.241 1.00 98.56 167 ALA A O 1
ATOM 1263 N N . ARG A 1 168 ? 12.310 7.551 -8.432 1.00 98.62 168 ARG A N 1
ATOM 1264 C CA . ARG A 1 168 ? 12.705 8.666 -7.550 1.00 98.62 168 ARG A CA 1
ATOM 1265 C C . ARG A 1 168 ? 11.602 9.707 -7.422 1.00 98.62 168 ARG A C 1
ATOM 1267 O O . ARG A 1 168 ? 11.315 10.164 -6.317 1.00 98.62 168 ARG A O 1
ATOM 1274 N N . ALA A 1 169 ? 10.968 10.078 -8.533 1.00 98.75 169 ALA A N 1
ATOM 1275 C CA . ALA A 1 169 ? 9.867 11.032 -8.538 1.00 98.75 169 ALA A CA 1
ATOM 1276 C C . ALA A 1 169 ? 8.651 10.499 -7.766 1.00 98.75 169 ALA A C 1
ATOM 1278 O O . ALA A 1 169 ? 8.042 11.245 -6.997 1.00 98.75 169 ALA A O 1
ATOM 1279 N N . PHE A 1 170 ? 8.328 9.213 -7.925 1.00 98.75 170 PHE A N 1
ATOM 1280 C CA . PHE A 1 170 ? 7.236 8.563 -7.207 1.00 98.75 170 PHE A CA 1
ATOM 1281 C C . PHE A 1 170 ? 7.491 8.533 -5.694 1.00 98.75 170 PHE A C 1
ATOM 1283 O O . PHE A 1 170 ? 6.653 9.003 -4.925 1.00 98.75 170 PHE A O 1
ATOM 1290 N N . ILE A 1 171 ? 8.681 8.092 -5.270 1.00 98.56 171 ILE A N 1
ATOM 1291 C CA . ILE A 1 171 ? 9.087 8.076 -3.855 1.00 98.56 171 ILE A CA 1
ATOM 1292 C C . ILE A 1 171 ? 9.118 9.492 -3.283 1.00 98.56 171 ILE A C 1
ATOM 1294 O O . ILE A 1 171 ? 8.609 9.727 -2.194 1.00 98.56 171 ILE A O 1
ATOM 1298 N N . LYS A 1 172 ? 9.656 10.474 -4.011 1.00 98.25 172 LYS A N 1
ATOM 1299 C CA . LYS A 1 172 ? 9.663 11.868 -3.549 1.00 98.25 172 LYS A CA 1
ATOM 1300 C C . LYS A 1 172 ? 8.247 12.404 -3.335 1.00 98.25 172 LYS A C 1
ATOM 1302 O O . LYS A 1 172 ? 8.025 13.166 -2.398 1.00 98.25 172 LYS A O 1
ATOM 1307 N N . LYS A 1 173 ? 7.309 12.040 -4.213 1.00 98.62 173 LYS A N 1
ATOM 1308 C CA . LYS A 1 173 ? 5.925 12.509 -4.140 1.00 98.62 173 LYS A CA 1
ATOM 1309 C C . LYS A 1 173 ? 5.135 11.821 -3.029 1.00 98.62 173 LYS A C 1
ATOM 1311 O O . LYS A 1 173 ? 4.376 12.503 -2.357 1.00 98.62 173 LYS A O 1
ATOM 1316 N N . TYR A 1 174 ? 5.295 10.513 -2.832 1.00 98.81 174 TYR A N 1
ATOM 1317 C CA . TYR A 1 174 ? 4.414 9.727 -1.957 1.00 98.81 174 TYR A CA 1
ATOM 1318 C C . TYR A 1 174 ? 5.116 9.087 -0.750 1.00 98.81 174 TYR A C 1
ATOM 1320 O O . TYR A 1 174 ? 4.451 8.556 0.126 1.00 98.81 174 TYR A O 1
ATOM 1328 N N . GLY A 1 175 ? 6.441 9.130 -0.656 1.00 98.12 175 GLY A N 1
ATOM 1329 C CA . GLY A 1 175 ? 7.230 8.485 0.402 1.00 98.12 175 GLY A CA 1
ATOM 1330 C C . GLY A 1 175 ? 7.386 9.306 1.686 1.00 98.12 175 GLY A C 1
ATOM 1331 O O . GLY A 1 175 ? 8.269 9.012 2.487 1.00 98.12 175 GLY A O 1
ATOM 1332 N N . PHE A 1 176 ? 6.588 10.359 1.882 1.00 97.25 176 PHE A N 1
ATOM 1333 C CA . PHE A 1 176 ? 6.661 11.222 3.064 1.00 97.25 176 PHE A CA 1
ATOM 1334 C C . PHE A 1 176 ? 5.577 10.867 4.088 1.00 97.25 176 PHE A C 1
ATOM 1336 O O . PHE A 1 176 ? 4.498 10.412 3.721 1.00 97.25 176 PHE A O 1
ATOM 1343 N N . MET A 1 177 ? 5.842 11.113 5.375 1.00 97.81 177 MET A N 1
ATOM 1344 C CA . MET A 1 177 ? 4.844 10.968 6.440 1.00 97.81 177 MET A CA 1
ATOM 1345 C C . MET A 1 177 ? 3.930 12.203 6.476 1.00 97.81 177 MET A C 1
ATOM 1347 O O . MET A 1 177 ? 4.407 13.284 6.836 1.00 97.81 177 MET A O 1
ATOM 1351 N N . PRO A 1 178 ? 2.638 12.089 6.135 1.00 97.94 178 PRO A N 1
ATOM 1352 C CA . PRO A 1 178 ? 1.721 13.212 6.204 1.00 97.94 178 PRO A CA 1
ATOM 1353 C C . PRO A 1 178 ? 1.253 13.451 7.656 1.00 97.94 178 PRO A C 1
ATOM 1355 O O . PRO A 1 178 ? 1.272 12.525 8.481 1.00 97.94 178 PRO A O 1
ATOM 1358 N N . PRO A 1 179 ? 0.834 14.684 8.006 1.00 98.00 179 PRO A N 1
ATOM 1359 C CA . PRO A 1 179 ? 0.500 15.049 9.383 1.00 98.00 179 PRO A CA 1
ATOM 1360 C C . PRO A 1 179 ? -0.596 14.188 10.021 1.00 98.00 179 PRO A C 1
ATOM 1362 O O . PRO A 1 179 ? -0.531 13.894 11.213 1.00 98.00 179 PRO A O 1
ATOM 1365 N N . GLU A 1 180 ? -1.608 13.782 9.258 1.00 98.25 180 GLU A N 1
ATOM 1366 C CA . GLU A 1 180 ? -2.710 12.964 9.759 1.00 98.25 180 GLU A CA 1
ATOM 1367 C C . GLU A 1 180 ? -2.270 11.549 10.134 1.00 98.25 180 GLU A C 1
ATOM 1369 O O . GLU A 1 180 ? -2.687 11.035 11.173 1.00 98.25 180 GLU A O 1
ATOM 1374 N N . VAL A 1 181 ? -1.371 10.944 9.349 1.00 98.31 181 VAL A N 1
ATOM 1375 C CA . VAL A 1 181 ? -0.810 9.631 9.678 1.00 98.31 181 VAL A CA 1
ATOM 1376 C C . VAL A 1 181 ? 0.108 9.766 10.886 1.00 98.31 181 VAL A C 1
ATOM 1378 O O . VAL A 1 181 ? -0.031 8.979 11.814 1.00 98.31 181 VAL A O 1
ATOM 1381 N N . ALA A 1 182 ? 0.959 10.797 10.955 1.00 97.75 182 ALA A N 1
ATOM 1382 C CA . ALA A 1 182 ? 1.809 11.039 12.126 1.00 97.75 182 ALA A CA 1
ATOM 1383 C C . ALA A 1 182 ? 0.991 11.136 13.431 1.00 97.75 182 ALA A C 1
ATOM 1385 O O . ALA A 1 182 ? 1.280 10.425 14.394 1.00 97.75 182 ALA A O 1
ATOM 1386 N N . LYS A 1 183 ? -0.099 11.919 13.431 1.00 97.69 183 LYS A N 1
ATOM 1387 C CA . LYS A 1 183 ? -1.043 12.006 14.562 1.00 97.69 183 LYS A CA 1
ATOM 1388 C C . LYS A 1 183 ? -1.695 10.661 14.887 1.00 97.69 183 LYS A C 1
ATOM 1390 O O . LYS A 1 183 ? -1.926 10.346 16.052 1.00 97.69 183 LYS A O 1
ATOM 1395 N N . ALA A 1 184 ? -2.016 9.859 13.874 1.00 97.56 184 ALA A N 1
ATOM 1396 C CA . ALA A 1 184 ? -2.541 8.515 14.087 1.00 97.56 184 ALA A CA 1
ATOM 1397 C C . ALA A 1 184 ? -1.507 7.627 14.792 1.00 97.56 184 ALA A C 1
ATOM 1399 O O . ALA A 1 184 ? -1.853 6.943 15.750 1.00 97.56 184 ALA A O 1
ATOM 1400 N N . LEU A 1 185 ? -0.233 7.683 14.391 1.00 96.94 185 LEU A N 1
ATOM 1401 C CA . LEU A 1 185 ? 0.840 6.904 15.016 1.00 96.94 185 LEU A CA 1
ATOM 1402 C C . LEU A 1 185 ? 1.078 7.291 16.482 1.00 96.94 185 LEU A C 1
ATOM 1404 O O . LEU A 1 185 ? 1.348 6.408 17.295 1.00 96.94 185 LEU A O 1
ATOM 1408 N N . GLU A 1 186 ? 0.916 8.566 16.845 1.00 96.56 186 GLU A N 1
ATOM 1409 C CA . GLU A 1 186 ? 0.967 9.015 18.246 1.00 96.56 186 GLU A CA 1
ATOM 1410 C C . GLU A 1 186 ? -0.097 8.313 19.104 1.00 96.56 186 GLU A C 1
ATOM 1412 O O . GLU A 1 186 ? 0.207 7.818 20.193 1.00 96.56 186 GL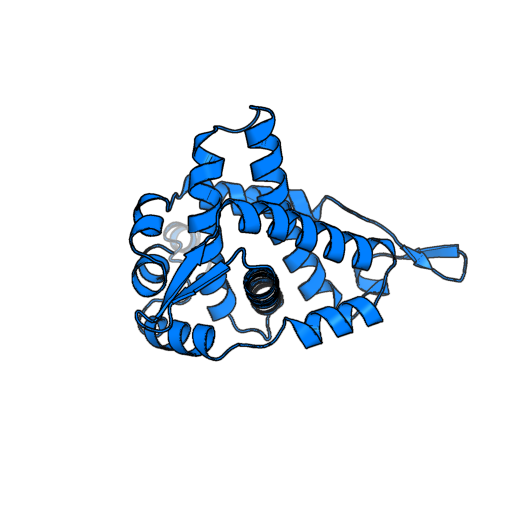U A O 1
ATOM 1417 N N . LYS A 1 187 ? -1.329 8.162 18.587 1.00 94.94 187 LYS A N 1
ATOM 1418 C CA . LYS A 1 187 ? -2.394 7.395 19.262 1.00 94.94 187 LYS A CA 1
ATOM 1419 C C . LYS A 1 187 ? -2.011 5.923 19.449 1.00 94.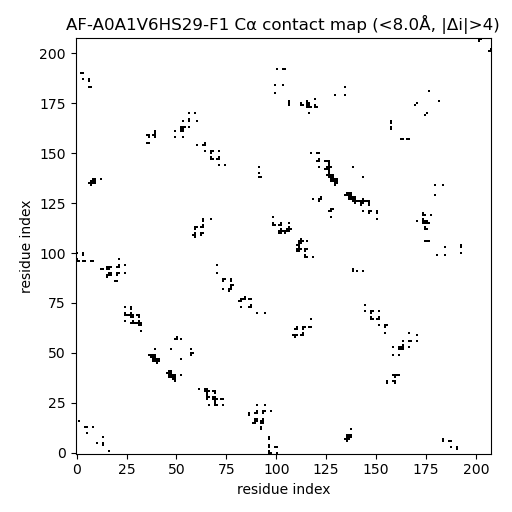94 187 LYS A C 1
ATOM 1421 O O . LYS A 1 187 ? -2.478 5.289 20.390 1.00 94.94 187 LYS A O 1
ATOM 1426 N N . LEU A 1 188 ? -1.151 5.380 18.587 1.00 96.88 188 LEU A N 1
ATOM 1427 C CA . LEU A 1 188 ? -0.713 3.981 18.602 1.00 96.88 188 LEU A CA 1
ATOM 1428 C C . LEU A 1 188 ? 0.529 3.728 19.471 1.00 96.88 188 LEU A C 1
ATOM 1430 O O . LEU A 1 188 ? 0.964 2.580 19.565 1.00 96.88 188 LEU A O 1
ATOM 1434 N N . ALA A 1 189 ? 1.106 4.750 20.114 1.00 94.94 189 ALA A N 1
ATOM 1435 C CA . ALA A 1 189 ? 2.367 4.629 20.856 1.00 94.94 189 ALA A CA 1
ATOM 1436 C C . ALA A 1 189 ? 2.327 3.593 21.997 1.00 94.94 189 ALA A C 1
ATOM 1438 O O . ALA A 1 189 ? 3.345 2.995 22.332 1.00 94.94 189 ALA A O 1
ATOM 1439 N N . HIS A 1 190 ? 1.146 3.355 22.573 1.00 95.25 190 HIS A N 1
ATOM 1440 C CA . HIS A 1 190 ? 0.931 2.388 23.653 1.00 95.25 190 HIS A CA 1
ATOM 1441 C C . HIS A 1 190 ? 0.671 0.952 23.158 1.00 95.25 190 HIS A C 1
ATOM 1443 O O . HIS A 1 190 ? 0.654 0.017 23.958 1.00 95.25 190 HIS A O 1
ATOM 1449 N N . ILE A 1 191 ? 0.446 0.758 21.856 1.00 97.38 191 ILE A N 1
ATOM 1450 C CA . ILE A 1 191 ? 0.223 -0.558 21.249 1.00 97.38 191 ILE A CA 1
ATOM 1451 C C . ILE A 1 191 ? 1.594 -1.145 20.874 1.00 97.38 191 ILE A C 1
ATOM 1453 O O . ILE A 1 191 ? 2.430 -0.415 20.350 1.00 97.38 191 ILE A O 1
ATOM 1457 N N . PRO A 1 192 ? 1.878 -2.444 21.073 1.00 96.44 192 PRO A N 1
ATOM 1458 C CA . PRO A 1 192 ? 3.137 -3.045 20.619 1.00 96.44 192 PRO A CA 1
ATOM 1459 C C . PRO A 1 192 ? 3.366 -2.867 19.109 1.00 96.44 192 PRO A C 1
ATOM 1461 O O . PRO A 1 192 ? 2.413 -2.898 18.327 1.00 96.44 192 PRO A O 1
ATOM 1464 N N . VAL A 1 193 ? 4.614 -2.640 18.687 1.00 94.19 193 VAL A N 1
ATOM 1465 C CA . VAL A 1 193 ? 4.974 -2.526 17.256 1.00 94.19 193 VAL A CA 1
ATOM 1466 C C . VAL A 1 193 ? 4.9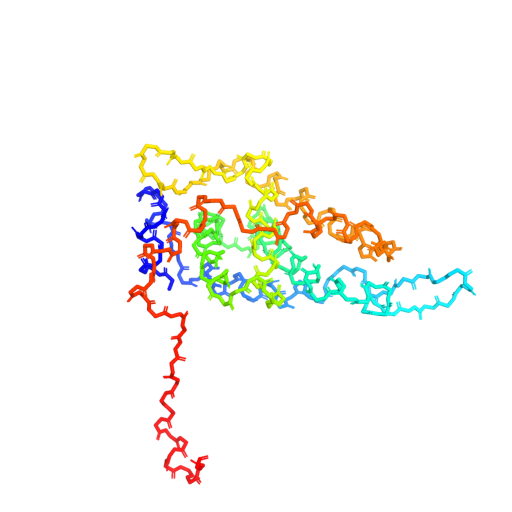09 -3.893 16.584 1.00 94.19 193 VAL A C 1
ATOM 1468 O O . VAL A 1 193 ? 4.224 -4.049 15.577 1.00 94.19 193 VAL A O 1
ATOM 1471 N N . ASP A 1 194 ? 5.555 -4.878 17.204 1.00 95.06 194 ASP A N 1
ATOM 1472 C CA . ASP A 1 194 ? 5.565 -6.269 16.770 1.00 95.06 194 ASP A CA 1
ATOM 1473 C C . ASP A 1 194 ? 5.682 -7.207 17.982 1.00 95.06 194 ASP A C 1
ATOM 1475 O O . ASP A 1 194 ? 5.592 -6.775 19.138 1.00 95.06 194 ASP A O 1
ATOM 1479 N N . ILE A 1 195 ? 5.859 -8.497 17.725 1.00 95.25 195 ILE A N 1
ATOM 1480 C CA . ILE A 1 195 ? 5.988 -9.533 18.742 1.00 95.25 195 ILE A CA 1
ATOM 1481 C C . ILE A 1 195 ? 7.447 -9.800 19.120 1.00 95.25 195 ILE A C 1
ATOM 1483 O O . ILE A 1 195 ? 8.367 -9.702 18.314 1.00 95.25 195 ILE A O 1
ATOM 1487 N N . ARG A 1 196 ? 7.654 -10.230 20.366 1.00 93.81 196 ARG A N 1
ATOM 1488 C CA . ARG A 1 196 ? 8.881 -10.912 20.779 1.00 93.81 196 ARG A CA 1
ATOM 1489 C C . ARG A 1 196 ? 8.564 -12.404 20.880 1.00 93.81 196 ARG A C 1
ATOM 1491 O O . ARG A 1 196 ? 7.825 -12.776 21.794 1.00 93.81 196 ARG A O 1
ATOM 1498 N N . PRO A 1 197 ? 9.068 -13.255 19.972 1.00 92.19 197 PRO A N 1
ATOM 1499 C CA . PRO A 1 197 ? 8.732 -14.668 20.005 1.00 92.19 197 PRO A CA 1
ATOM 1500 C C . PRO A 1 197 ? 9.330 -15.340 21.246 1.00 92.19 197 PRO A C 1
ATOM 1502 O O . PRO A 1 197 ? 10.477 -15.090 21.621 1.00 92.19 197 PRO A O 1
ATOM 1505 N N . VAL A 1 198 ? 8.543 -16.213 21.874 1.00 90.69 198 VAL A N 1
ATOM 1506 C CA . VAL A 1 198 ? 8.982 -17.109 22.950 1.00 90.69 198 VAL A CA 1
ATOM 1507 C C . VAL A 1 198 ? 8.851 -18.535 22.426 1.00 90.69 198 VAL A C 1
ATOM 1509 O O . VAL A 1 198 ? 7.769 -19.117 22.433 1.00 90.69 198 VAL A O 1
ATOM 1512 N N . TYR A 1 199 ? 9.955 -19.079 21.916 1.00 89.12 199 TYR A N 1
ATOM 1513 C CA . TYR A 1 199 ? 10.001 -20.420 21.332 1.00 89.12 199 TYR A CA 1
ATOM 1514 C C . TYR A 1 199 ? 10.229 -21.477 22.417 1.00 89.12 199 TYR A C 1
ATOM 1516 O O . TYR A 1 199 ? 11.358 -21.905 22.649 1.00 89.12 199 TYR A O 1
ATOM 1524 N N . THR A 1 200 ? 9.156 -21.911 23.077 1.00 87.31 200 THR A N 1
ATOM 1525 C CA . THR A 1 200 ? 9.218 -22.848 24.216 1.00 87.31 200 THR A CA 1
ATOM 1526 C C . THR A 1 200 ? 9.967 -24.148 23.895 1.00 87.31 200 THR A C 1
ATOM 1528 O O . THR A 1 200 ? 10.766 -24.603 24.704 1.00 87.31 200 THR A O 1
ATOM 1531 N N . TYR A 1 201 ? 9.803 -24.688 22.684 1.00 83.06 201 TYR A N 1
ATOM 1532 C CA . TYR A 1 201 ? 10.483 -25.913 22.240 1.00 83.06 201 TYR A CA 1
ATOM 1533 C C . TYR A 1 201 ? 11.951 -25.712 21.825 1.00 83.06 201 TYR A C 1
ATOM 1535 O O . TYR A 1 201 ? 12.739 -26.651 21.885 1.00 83.06 201 TYR A O 1
ATOM 1543 N N . ALA A 1 202 ? 12.363 -24.504 21.425 1.00 80.25 202 ALA A N 1
ATOM 1544 C CA . ALA A 1 202 ? 13.764 -24.248 21.069 1.00 80.25 202 ALA A CA 1
ATOM 1545 C C . ALA A 1 202 ? 14.674 -24.324 22.307 1.00 80.25 202 ALA A C 1
ATOM 1547 O O . ALA A 1 202 ? 15.782 -24.856 22.238 1.00 80.25 202 ALA A O 1
ATOM 1548 N N . SER A 1 203 ? 14.159 -23.871 23.456 1.00 69.56 203 SER A N 1
ATOM 1549 C CA . SER A 1 203 ? 14.830 -23.988 24.754 1.00 69.56 203 SER A CA 1
ATOM 1550 C C . SER A 1 203 ? 14.988 -25.444 25.207 1.00 69.56 203 SER A C 1
ATOM 1552 O O . SER A 1 203 ? 15.993 -25.779 25.829 1.00 69.56 203 SER A O 1
ATOM 1554 N N . GLU A 1 204 ? 14.041 -26.319 24.855 1.00 77.00 204 GLU A N 1
ATOM 1555 C CA . GLU A 1 204 ? 14.124 -27.765 25.119 1.00 77.00 204 GLU A CA 1
ATOM 1556 C C . GLU A 1 204 ? 15.148 -28.467 24.210 1.00 77.00 204 GLU A C 1
ATOM 1558 O O . GLU A 1 204 ? 15.788 -29.431 24.625 1.00 77.00 204 GLU A O 1
ATOM 1563 N N . LEU A 1 205 ? 15.360 -27.954 22.993 1.00 81.12 205 LEU A N 1
ATOM 1564 C CA . LEU A 1 205 ? 16.324 -28.478 22.017 1.00 81.12 205 LEU A CA 1
ATOM 1565 C C . LEU A 1 205 ? 17.750 -27.916 22.182 1.00 81.12 205 LEU A C 1
A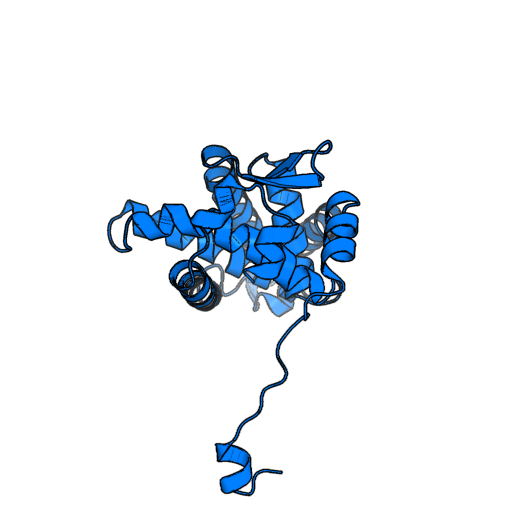TOM 1567 O O . LEU A 1 205 ? 18.626 -28.207 21.369 1.00 81.12 205 LEU A O 1
ATOM 1571 N N . GLY A 1 206 ? 18.008 -27.122 23.226 1.00 66.19 206 GLY A N 1
ATOM 1572 C CA . GLY A 1 206 ? 19.337 -26.575 23.521 1.00 66.19 206 GLY A CA 1
ATOM 1573 C C . GLY A 1 206 ? 19.796 -25.458 22.578 1.00 66.19 206 GLY A C 1
ATOM 1574 O O . GLY A 1 206 ? 20.972 -25.086 22.607 1.00 66.19 206 GLY A O 1
ATOM 1575 N N . ALA A 1 207 ? 18.894 -24.904 21.763 1.00 62.00 207 ALA A N 1
ATOM 1576 C CA . ALA A 1 207 ? 19.165 -23.680 21.023 1.00 62.00 207 ALA A CA 1
ATOM 1577 C C . ALA A 1 207 ? 19.192 -22.512 22.023 1.00 62.00 207 ALA A C 1
ATOM 1579 O O . ALA A 1 207 ? 18.184 -22.218 22.670 1.00 62.00 207 ALA A O 1
ATOM 1580 N N . LYS A 1 208 ? 20.376 -21.914 22.202 1.00 54.97 208 LYS A N 1
ATOM 1581 C CA . LYS A 1 208 ? 20.559 -20.688 22.988 1.00 54.97 208 LYS A CA 1
ATOM 1582 C C . LYS A 1 208 ? 20.111 -19.466 22.205 1.00 54.97 208 LYS A C 1
ATOM 1584 O O . LYS A 1 208 ? 20.441 -19.411 21.000 1.00 54.97 208 LYS A O 1
#

pLDDT: mean 95.23, std 5.88, range [54.97, 98.88]

Radius of gyration: 18.13 Å; Cα contacts (8 Å, |Δi|>4): 288; chains: 1; bounding box: 42×44×51 Å

Sequence (208 aa):
MEPIAKAVLAPELIPMLSFDAYFNFILMHEISHGLGPGFVTAPDGSKITMNVALKETYSGIEECKADSLAVYNTMHLVGTGFLPADLGTHTGATYLAGLFRSVRFGISEAHGVSNIMQYNFLKEFGGITYDEATGLFGLNDKLFVEGIAALSKRLLEIEALGDLEGARAFIKKYGFMPPEVAKALEKLAHIPVDIRPVYTYASELGAK

Mean predicted aligned error: 3.63 Å

Solvent-accessible surface area (backbone atoms only — not comparable to full-atom values): 11051 Å² total; per-residue (Å²): 102,69,75,56,28,75,73,35,40,38,76,84,42,60,84,30,54,39,70,66,32,47,52,50,39,53,55,32,21,61,53,28,66,78,49,77,69,71,60,25,73,45,98,87,68,48,79,42,46,52,56,73,49,27,47,94,45,24,59,32,48,53,44,33,31,12,53,29,36,12,54,43,51,49,46,49,35,24,74,73,62,79,37,63,67,65,47,53,67,14,33,59,42,29,49,58,33,45,34,64,52,42,35,70,76,32,59,90,38,43,59,10,22,12,31,33,26,52,49,44,50,24,40,74,61,47,9,35,43,74,41,83,90,80,61,26,36,47,72,33,73,68,38,31,56,56,31,34,50,52,49,30,51,54,42,48,51,31,51,53,66,36,34,38,67,59,41,50,53,48,45,70,72,21,42,58,88,51,71,69,57,52,57,48,50,60,75,43,68,87,52,78,84,73,86,81,88,79,63,72,66,44,59,75,71,69,56,127

Nearest PDB structures (foldseek):
  6eom-assembly1_A  TM=9.603E-01  e=2.774E-16  Caldithrix abyssi DSM 13497
  5zum-assembly1_B  TM=9.806E-01  e=4.263E-14  Corallococcus sp. EGB
  3csk-assembly1_A  TM=7.336E-01  e=5.922E-06  Saccharomyces cerevisiae
  2v0o-assembly2_C  TM=1.547E-01  e=1.332E+00  Homo sapiens
  6kdv-assembly2_D  TM=1.663E-01  e=3.314E+00  Thermus thermophilus HB8